Protein AF-A0A366LUK9-F1 (afdb_monomer_lite)

Foldseek 3Di:
DCLVVQCLLVCLVVLLVLLLVLLLVVVCVVVDPLLVVLVVVLVLVVLVVVLVVCVVVVPPCSVVSVVVSVVVVVVCVPDDDDDPVSVVSSVVSNVCNVDSLNSCVQLVRNVCVVLSVVSVCSVDPDPQVCVQQWDQDPVRDIDGHPGGDNDDPVSVVSSLLSNLLSLVSCQVVDPPSVCVVVSCVSCVVVVNNPPDSYRHRDD

Secondary structure (DSSP, 8-state):
-TGGGT-HHHHHHHHHHHHHHHHHHHHHHHHHHHHHHHHHHHHHHHHHHHHHHHHHTT-TTHHHHHHHHHHHHHHHTTSPPPPHHHHHHHHHHHHHTT-HHHHHHHTT-GGGHHHHHHHHHTTSS-HHHHHHHEEE-TTS-EEE-SSPPPPPHHHHHHHHHHHHHHHHHHGGGSTT-TTHHHHHHHHHHTT-TT---S-----

pLDDT: mean 86.34, std 8.69, range [52.94, 97.56]

Structure (mmCIF, N/CA/C/O backbone):
data_AF-A0A366LUK9-F1
#
_entry.id   AF-A0A366LUK9-F1
#
loop_
_atom_site.group_PDB
_atom_site.id
_atom_site.type_symbol
_atom_site.label_atom_id
_atom_site.label_alt_id
_atom_site.label_comp_id
_atom_site.label_asym_id
_atom_site.label_entity_id
_atom_site.label_seq_id
_atom_site.pdbx_PDB_ins_code
_atom_site.Cartn_x
_atom_site.Cartn_y
_atom_site.Cartn_z
_atom_site.occupancy
_atom_site.B_iso_or_equiv
_atom_site.auth_seq_id
_atom_site.auth_comp_id
_atom_site.auth_asym_id
_atom_site.auth_atom_id
_atom_site.pdbx_PDB_model_num
ATOM 1 N N . MET A 1 1 ? -8.046 -10.914 19.026 1.00 57.44 1 MET A N 1
ATOM 2 C CA . MET A 1 1 ? -7.671 -10.044 17.884 1.00 57.44 1 MET A CA 1
ATOM 3 C C . MET A 1 1 ? -7.318 -8.629 18.373 1.00 57.44 1 MET A C 1
ATOM 5 O O . MET A 1 1 ? -7.747 -8.261 19.459 1.00 57.44 1 MET A O 1
ATOM 9 N N . LEU A 1 2 ? -6.528 -7.829 17.638 1.00 60.66 2 LEU A N 1
ATOM 10 C CA . LEU A 1 2 ? -6.199 -6.439 18.037 1.00 60.66 2 LEU A CA 1
ATOM 11 C C . LEU A 1 2 ? -7.452 -5.543 18.120 1.00 60.66 2 LEU A C 1
ATOM 13 O O . LEU A 1 2 ? -7.575 -4.730 19.033 1.00 60.66 2 LEU A O 1
ATOM 17 N N . THR A 1 3 ? -8.423 -5.774 17.240 1.00 61.84 3 THR A N 1
ATOM 18 C CA . THR A 1 3 ? -9.737 -5.111 17.227 1.00 61.84 3 THR A CA 1
ATOM 19 C C . THR A 1 3 ? -10.557 -5.383 18.497 1.00 61.84 3 THR A C 1
ATOM 21 O O . THR A 1 3 ? -11.134 -4.464 19.067 1.00 61.84 3 THR A O 1
ATOM 24 N N . GLU A 1 4 ? -10.523 -6.605 19.042 1.00 57.69 4 GLU A N 1
ATOM 25 C CA . GLU A 1 4 ? -11.190 -6.961 20.315 1.00 57.69 4 GLU A CA 1
ATOM 26 C C . GLU A 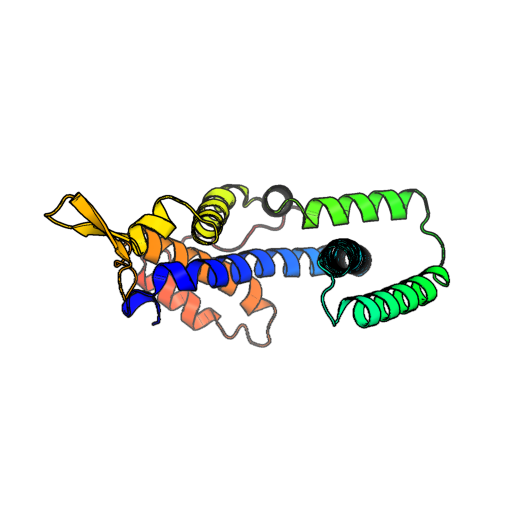1 4 ? -10.604 -6.222 21.529 1.00 57.69 4 GLU A C 1
ATOM 28 O O . GLU A 1 4 ? -11.262 -6.077 22.562 1.00 57.69 4 GLU A O 1
ATOM 33 N N . ARG A 1 5 ? -9.365 -5.734 21.403 1.00 63.00 5 ARG A N 1
ATOM 34 C CA . ARG A 1 5 ? -8.685 -4.911 22.411 1.00 63.00 5 ARG A CA 1
ATOM 35 C C . ARG A 1 5 ? -8.874 -3.407 22.180 1.00 63.00 5 ARG A C 1
ATOM 37 O O . ARG A 1 5 ? -8.272 -2.621 22.899 1.00 63.00 5 ARG A O 1
ATOM 44 N N . GLY A 1 6 ? -9.719 -3.016 21.223 1.00 64.19 6 GLY A N 1
ATOM 45 C CA . GLY A 1 6 ? -10.017 -1.618 20.908 1.00 64.19 6 GLY A CA 1
ATOM 46 C C . GLY A 1 6 ? -9.037 -0.958 19.938 1.00 64.19 6 GLY A C 1
ATOM 47 O O . GLY A 1 6 ? -9.186 0.229 19.683 1.00 64.19 6 GLY A O 1
ATOM 48 N N . PHE A 1 7 ? -8.085 -1.701 19.356 1.00 75.44 7 PHE A N 1
ATOM 49 C CA . PHE A 1 7 ? -7.065 -1.143 18.454 1.00 75.44 7 PHE A CA 1
ATOM 50 C C . PHE A 1 7 ? -7.526 -1.038 16.989 1.00 75.44 7 PHE A C 1
ATOM 52 O O . PHE A 1 7 ? -6.778 -1.318 16.050 1.00 75.44 7 PHE A O 1
ATOM 59 N N . THR A 1 8 ? -8.806 -0.740 16.768 1.00 74.56 8 THR A N 1
ATOM 60 C CA . THR A 1 8 ? -9.416 -0.761 15.430 1.00 74.56 8 THR A CA 1
ATOM 61 C C . THR A 1 8 ? -8.857 0.351 14.535 1.00 74.56 8 THR A C 1
ATOM 63 O O . THR A 1 8 ? -8.609 0.117 13.352 1.00 74.56 8 THR A O 1
ATOM 66 N N . ILE A 1 9 ? -8.584 1.531 15.104 1.00 79.06 9 ILE A N 1
ATOM 67 C CA . ILE A 1 9 ? -7.991 2.669 14.384 1.00 79.06 9 ILE A CA 1
ATOM 68 C C . ILE A 1 9 ? -6.552 2.366 13.954 1.00 79.06 9 ILE A C 1
ATOM 70 O O . ILE A 1 9 ? -6.161 2.680 12.836 1.00 79.06 9 ILE A O 1
ATOM 74 N N . GLU A 1 10 ? -5.775 1.702 14.801 1.00 82.38 10 GLU A N 1
ATOM 75 C CA . GLU A 1 10 ? -4.377 1.350 14.551 1.00 82.38 10 GLU A CA 1
ATOM 76 C C . GLU A 1 10 ? -4.242 0.229 13.518 1.00 82.38 10 GLU A C 1
ATOM 78 O O . GLU A 1 10 ? -3.259 0.164 12.777 1.00 82.38 10 GLU A O 1
ATOM 83 N N . VAL A 1 11 ? -5.234 -0.660 13.456 1.00 84.81 11 VAL A N 1
ATOM 84 C CA . VAL A 1 11 ? -5.274 -1.767 12.495 1.00 84.81 11 VAL A CA 1
ATOM 85 C C . VAL A 1 11 ? -5.719 -1.296 11.108 1.00 84.81 11 VAL A C 1
ATOM 87 O O . VAL A 1 11 ? -5.269 -1.860 10.110 1.00 84.81 11 VAL A O 1
ATOM 90 N N . ALA A 1 12 ? -6.548 -0.253 11.006 1.00 84.88 12 ALA A N 1
ATOM 91 C CA . ALA A 1 12 ? -7.092 0.204 9.727 1.00 84.88 12 ALA A CA 1
ATOM 92 C C . ALA A 1 12 ? -6.030 0.555 8.659 1.00 84.88 12 ALA A C 1
ATOM 94 O O . ALA A 1 12 ? -6.176 0.083 7.528 1.00 84.88 12 ALA A O 1
ATOM 95 N N . PRO A 1 13 ? -4.923 1.263 8.970 1.00 86.31 13 PRO A N 1
ATOM 96 C CA . PRO A 1 13 ? -3.840 1.492 8.013 1.00 86.31 13 PRO A CA 1
ATOM 97 C C . PRO A 1 13 ? -3.196 0.202 7.494 1.00 86.31 13 PRO A C 1
ATOM 99 O O . PRO A 1 13 ? -2.853 0.112 6.313 1.00 86.31 13 PRO A O 1
ATOM 102 N N . LEU A 1 14 ? -3.050 -0.812 8.356 1.00 87.50 14 LEU A N 1
ATOM 103 C CA . LEU A 1 14 ? -2.488 -2.110 7.973 1.00 87.50 14 LEU A CA 1
ATOM 104 C C . LEU A 1 14 ? -3.436 -2.847 7.028 1.00 87.50 14 LEU A C 1
ATOM 106 O O . LEU A 1 14 ? -3.005 -3.304 5.971 1.00 87.50 14 LEU A O 1
ATOM 110 N N . VAL A 1 15 ? -4.727 -2.900 7.366 1.00 87.44 15 VAL A N 1
ATOM 111 C CA . VAL A 1 15 ? -5.751 -3.534 6.522 1.00 87.44 15 VAL A CA 1
ATOM 112 C C . VAL A 1 15 ? -5.856 -2.828 5.176 1.00 87.44 15 VAL A C 1
ATOM 114 O O . VAL A 1 15 ? -5.812 -3.491 4.145 1.00 87.44 15 VAL A O 1
ATOM 117 N N . ARG A 1 16 ? -5.889 -1.489 5.158 1.00 89.44 16 ARG A N 1
ATOM 118 C CA . ARG A 1 16 ? -5.847 -0.689 3.924 1.00 89.44 16 ARG A CA 1
ATOM 119 C C . ARG A 1 16 ? -4.648 -1.059 3.062 1.00 89.44 16 ARG A C 1
ATOM 121 O O . ARG A 1 16 ? -4.763 -1.142 1.841 1.00 89.44 16 ARG A O 1
ATOM 128 N N . ASN A 1 17 ? -3.485 -1.236 3.686 1.00 89.25 17 ASN A N 1
ATOM 129 C CA . ASN A 1 17 ? -2.262 -1.548 2.967 1.00 89.25 17 ASN A CA 1
ATOM 130 C C . ASN A 1 17 ? -2.305 -2.951 2.349 1.00 89.25 17 ASN A C 1
ATOM 132 O O . ASN A 1 17 ? -2.003 -3.095 1.165 1.00 89.25 17 ASN A O 1
ATOM 136 N N . VAL A 1 18 ? -2.730 -3.952 3.125 1.00 88.69 18 VAL A N 1
ATOM 137 C CA . VAL A 1 18 ? -2.920 -5.337 2.666 1.00 88.69 18 VAL A CA 1
ATOM 138 C C . VAL A 1 18 ? -3.935 -5.391 1.525 1.00 88.69 18 VAL A C 1
ATOM 140 O O . VAL A 1 18 ? -3.653 -5.977 0.483 1.00 88.69 18 VAL A O 1
ATOM 143 N N . PHE A 1 19 ? -5.069 -4.708 1.686 1.00 86.44 19 PHE A N 1
ATOM 144 C CA . PHE A 1 19 ? -6.118 -4.614 0.678 1.00 86.44 19 PHE A CA 1
ATOM 145 C C . PHE A 1 19 ? -5.597 -4.026 -0.638 1.00 86.44 19 PHE A C 1
ATOM 147 O O . PHE A 1 19 ? -5.721 -4.655 -1.683 1.00 86.44 19 PHE A O 1
ATOM 154 N N . ASN A 1 20 ? -4.924 -2.873 -0.592 1.00 89.00 20 ASN A N 1
ATOM 155 C CA . ASN A 1 20 ? -4.326 -2.254 -1.778 1.00 89.00 20 ASN A CA 1
ATOM 156 C C . ASN A 1 20 ? -3.287 -3.169 -2.461 1.00 89.00 20 ASN A C 1
ATOM 158 O O . ASN A 1 20 ? -3.278 -3.304 -3.684 1.00 89.00 20 ASN A O 1
ATOM 162 N N . HIS A 1 21 ? -2.423 -3.827 -1.679 1.00 89.00 21 HIS A N 1
ATOM 163 C CA . HIS A 1 21 ? -1.388 -4.709 -2.227 1.00 89.00 21 HIS A CA 1
ATOM 164 C C . HIS A 1 21 ? -1.962 -5.960 -2.892 1.00 89.00 21 HIS A C 1
ATOM 166 O O . HIS A 1 21 ? -1.408 -6.402 -3.894 1.00 89.00 21 HIS A O 1
ATOM 172 N N . ALA A 1 22 ? -3.074 -6.505 -2.394 1.00 86.31 22 ALA A N 1
ATOM 173 C CA . ALA A 1 22 ? -3.718 -7.666 -3.002 1.00 86.31 22 ALA A CA 1
ATOM 174 C C . ALA A 1 22 ? -4.099 -7.406 -4.477 1.00 86.31 22 ALA A C 1
ATOM 176 O O . ALA A 1 22 ? -3.804 -8.223 -5.354 1.00 86.31 22 ALA A O 1
ATOM 177 N N . TYR A 1 23 ? -4.662 -6.230 -4.773 1.00 86.12 23 TYR A N 1
ATOM 178 C CA . TYR A 1 23 ? -4.970 -5.816 -6.148 1.00 86.12 23 TYR A CA 1
ATOM 179 C C . TYR A 1 23 ? -3.720 -5.465 -6.953 1.00 86.12 23 TYR A C 1
ATOM 181 O O . TYR A 1 23 ? -3.596 -5.891 -8.101 1.00 86.12 23 TYR A O 1
ATOM 189 N N . ALA A 1 24 ? -2.769 -4.743 -6.354 1.00 88.94 24 ALA A N 1
ATOM 190 C CA . ALA A 1 24 ? -1.525 -4.381 -7.029 1.00 88.94 24 ALA A CA 1
ATOM 191 C C . ALA A 1 24 ? -0.713 -5.616 -7.459 1.00 88.94 24 ALA A C 1
ATOM 193 O O . ALA A 1 24 ? -0.152 -5.622 -8.550 1.00 88.94 24 ALA A O 1
ATOM 194 N N . ILE A 1 25 ? -0.684 -6.684 -6.654 1.00 87.62 25 ILE A N 1
ATOM 195 C CA . ILE A 1 25 ? -0.003 -7.941 -7.004 1.00 87.62 25 ILE A CA 1
ATOM 196 C C . ILE A 1 25 ? -0.665 -8.599 -8.216 1.00 87.62 25 ILE A C 1
ATOM 198 O O . ILE A 1 25 ? 0.034 -8.974 -9.153 1.00 87.62 25 ILE A O 1
ATOM 202 N N . ASN A 1 26 ? -1.998 -8.687 -8.248 1.00 83.38 26 ASN A N 1
ATOM 203 C CA . ASN A 1 26 ? -2.700 -9.209 -9.425 1.00 83.38 26 ASN A CA 1
ATOM 204 C C . ASN A 1 26 ? -2.435 -8.343 -10.658 1.00 83.38 26 ASN A C 1
ATOM 206 O O . ASN A 1 26 ? -2.197 -8.866 -11.742 1.00 83.38 26 ASN A O 1
ATOM 210 N N . TRP A 1 27 ? -2.374 -7.022 -10.475 1.00 88.62 27 TRP A N 1
ATOM 211 C CA . TRP A 1 27 ? -2.067 -6.089 -11.553 1.00 88.62 27 TRP A CA 1
ATOM 212 C C . TRP A 1 27 ? -0.652 -6.281 -12.100 1.00 88.62 27 TRP A C 1
ATOM 214 O O . TRP A 1 27 ? -0.464 -6.237 -13.315 1.00 88.62 27 TRP A O 1
ATOM 224 N N . LEU A 1 28 ? 0.328 -6.572 -11.243 1.00 91.00 28 LEU A N 1
ATOM 225 C CA . LEU A 1 28 ? 1.678 -6.930 -11.681 1.00 91.00 28 LEU A CA 1
ATOM 226 C C . LEU A 1 28 ? 1.683 -8.251 -12.455 1.00 91.00 28 LEU A C 1
ATOM 228 O O . LEU A 1 28 ? 2.309 -8.328 -13.507 1.00 91.00 28 LEU A O 1
ATOM 232 N N . VAL A 1 29 ? 0.966 -9.270 -11.972 1.00 87.62 29 VAL A N 1
ATOM 233 C CA . VAL A 1 29 ? 0.870 -10.577 -12.645 1.00 87.62 29 VAL A CA 1
ATOM 234 C C . VAL A 1 29 ? 0.235 -10.444 -14.031 1.00 87.62 29 VAL A C 1
ATOM 236 O O . VAL A 1 29 ? 0.755 -11.000 -14.995 1.00 87.62 29 VAL A O 1
ATOM 239 N N . ASP A 1 30 ? -0.851 -9.681 -14.152 1.00 87.50 30 ASP A N 1
ATOM 240 C CA . ASP A 1 30 ? -1.591 -9.538 -15.409 1.00 87.50 30 ASP A CA 1
ATOM 241 C C . ASP A 1 30 ? -0.851 -8.678 -16.456 1.00 87.50 30 ASP A C 1
ATOM 243 O O . ASP A 1 30 ? -1.105 -8.823 -17.652 1.00 87.50 30 ASP A O 1
ATOM 247 N N . ASN A 1 31 ? 0.062 -7.791 -16.039 1.00 89.81 31 ASN A N 1
ATOM 248 C CA . ASN A 1 31 ? 0.784 -6.878 -16.940 1.00 89.81 31 ASN A CA 1
ATOM 249 C C . ASN A 1 31 ? 2.293 -7.191 -17.085 1.00 89.81 31 ASN A C 1
ATOM 251 O O . ASN A 1 31 ? 2.962 -6.599 -17.936 1.00 89.81 31 ASN A O 1
ATOM 255 N N . GLY A 1 32 ? 2.829 -8.126 -16.296 1.00 92.31 32 GLY A N 1
ATOM 256 C CA . GLY A 1 32 ? 4.178 -8.681 -16.432 1.00 92.31 32 GLY A CA 1
ATOM 257 C C . GLY A 1 32 ? 5.322 -7.678 -16.237 1.00 92.31 32 GLY A C 1
ATOM 258 O O . GLY A 1 32 ? 5.209 -6.691 -15.507 1.00 92.31 32 GLY A O 1
ATOM 259 N N . ASP A 1 33 ? 6.446 -7.935 -16.909 1.00 94.25 33 ASP A N 1
ATOM 260 C CA . ASP A 1 33 ? 7.706 -7.197 -16.723 1.00 94.25 33 ASP A CA 1
ATOM 261 C C . ASP A 1 33 ? 7.575 -5.686 -16.960 1.00 94.25 33 ASP A C 1
ATOM 263 O O . ASP A 1 33 ? 8.191 -4.890 -16.253 1.00 94.25 33 ASP A O 1
ATOM 267 N N . ALA A 1 34 ? 6.732 -5.268 -17.909 1.00 93.38 34 ALA A N 1
ATOM 268 C CA . ALA A 1 34 ? 6.499 -3.852 -18.191 1.00 93.38 34 ALA A CA 1
ATOM 269 C C . ALA A 1 34 ? 5.841 -3.119 -17.005 1.00 93.38 34 ALA A C 1
ATOM 271 O O . ALA A 1 34 ? 6.152 -1.957 -16.732 1.00 93.38 34 ALA A O 1
ATOM 272 N N . ALA A 1 35 ? 4.963 -3.797 -16.263 1.00 93.75 35 ALA A N 1
ATOM 273 C CA . ALA A 1 35 ? 4.363 -3.260 -15.047 1.00 93.75 35 ALA A CA 1
ATOM 274 C C . ALA A 1 35 ? 5.346 -3.237 -13.868 1.00 93.75 35 ALA A C 1
ATOM 276 O O . ALA A 1 35 ? 5.346 -2.278 -13.091 1.00 93.75 35 ALA A O 1
ATOM 277 N N . VAL A 1 36 ? 6.223 -4.241 -13.759 1.00 94.88 36 VAL A N 1
ATOM 278 C CA . VAL A 1 36 ? 7.317 -4.249 -12.772 1.00 94.88 36 VAL A CA 1
ATOM 279 C C . VAL A 1 36 ? 8.276 -3.083 -13.021 1.00 94.88 36 VAL A C 1
ATOM 281 O O . VAL A 1 36 ? 8.616 -2.356 -12.089 1.00 94.88 36 VAL A O 1
ATOM 284 N N . ASP A 1 37 ? 8.658 -2.848 -14.274 1.00 93.19 37 ASP A N 1
ATOM 285 C CA . ASP A 1 37 ? 9.490 -1.712 -14.680 1.00 93.19 37 ASP A CA 1
ATOM 286 C C . ASP A 1 37 ? 8.845 -0.359 -14.309 1.00 93.19 37 ASP A C 1
ATOM 288 O O . ASP A 1 37 ? 9.490 0.506 -13.709 1.00 93.19 37 ASP A O 1
ATOM 292 N N . ALA A 1 38 ? 7.543 -0.192 -14.569 1.00 93.94 38 ALA A N 1
ATOM 293 C CA . ALA A 1 38 ? 6.788 0.993 -14.152 1.00 93.94 38 ALA A CA 1
ATOM 294 C C . ALA A 1 38 ? 6.731 1.167 -12.621 1.00 93.94 38 ALA A C 1
ATOM 296 O O . ALA A 1 38 ? 6.861 2.289 -12.116 1.00 93.94 38 ALA A O 1
ATOM 297 N N . LEU A 1 39 ? 6.580 0.073 -11.864 1.00 94.69 39 LEU A N 1
ATOM 298 C CA . LEU A 1 39 ? 6.605 0.091 -10.400 1.00 94.69 39 LEU A CA 1
ATOM 299 C C . LEU A 1 39 ? 7.968 0.531 -9.857 1.00 94.69 39 LEU A C 1
ATOM 301 O O . LEU A 1 39 ? 8.019 1.367 -8.950 1.00 94.69 39 LEU A O 1
ATOM 305 N N . VAL A 1 40 ? 9.061 0.012 -10.419 1.00 92.56 40 VAL A N 1
ATOM 306 C CA . VAL A 1 40 ? 10.425 0.407 -10.042 1.00 92.56 40 VAL A CA 1
ATOM 307 C C . VAL A 1 40 ? 10.627 1.900 -10.292 1.00 92.56 40 VAL A C 1
ATOM 309 O O . VAL A 1 40 ? 10.995 2.621 -9.363 1.00 92.56 40 VAL A O 1
ATOM 312 N N . ALA A 1 41 ? 10.284 2.386 -11.490 1.00 91.31 41 ALA A N 1
ATOM 313 C CA . ALA A 1 41 ? 10.409 3.799 -11.842 1.00 91.31 41 ALA A CA 1
ATOM 314 C C . ALA A 1 41 ? 9.591 4.713 -10.916 1.00 91.31 41 ALA A C 1
ATOM 316 O O . ALA A 1 41 ? 10.068 5.758 -10.479 1.00 91.31 41 ALA A O 1
ATOM 317 N N . ARG A 1 42 ? 8.375 4.304 -10.542 1.00 91.94 42 ARG A N 1
ATOM 318 C CA . ARG A 1 42 ? 7.579 5.016 -9.536 1.00 91.94 42 ARG A CA 1
ATOM 319 C C . ARG A 1 42 ? 8.265 5.024 -8.165 1.00 91.94 42 ARG A C 1
ATOM 321 O O . ARG A 1 42 ? 8.281 6.053 -7.494 1.00 91.94 42 ARG A O 1
ATOM 328 N N . GLY A 1 43 ? 8.816 3.892 -7.733 1.00 91.62 43 GLY A N 1
ATOM 329 C CA . GLY A 1 43 ? 9.565 3.796 -6.480 1.00 91.62 43 GLY A CA 1
ATOM 330 C C . GLY A 1 43 ? 10.815 4.679 -6.470 1.00 91.62 43 GLY A C 1
ATOM 331 O O . GLY A 1 43 ? 11.201 5.200 -5.426 1.00 91.62 43 GLY A O 1
ATOM 332 N N . ASP A 1 44 ? 11.443 4.884 -7.624 1.00 91.38 44 ASP A N 1
ATOM 333 C CA . ASP A 1 44 ? 12.520 5.858 -7.794 1.00 91.38 44 ASP A CA 1
ATOM 334 C C . ASP A 1 44 ? 12.031 7.301 -7.655 1.00 91.38 44 ASP A C 1
ATOM 336 O O . ASP A 1 44 ? 12.636 8.059 -6.899 1.00 91.38 44 ASP A O 1
ATOM 340 N N . ASP A 1 45 ? 10.915 7.664 -8.294 1.00 92.56 45 ASP A N 1
ATOM 341 C CA . ASP A 1 45 ? 10.324 9.004 -8.173 1.00 92.56 45 ASP A CA 1
ATOM 342 C C . ASP A 1 45 ? 10.001 9.352 -6.707 1.00 92.56 45 ASP A C 1
ATOM 344 O O . ASP A 1 45 ? 10.247 10.471 -6.252 1.00 92.56 45 ASP A O 1
ATOM 348 N N . GLU A 1 46 ? 9.458 8.400 -5.940 1.00 93.75 46 GLU A N 1
ATOM 349 C CA . GLU A 1 46 ? 9.152 8.601 -4.517 1.00 93.75 46 GLU A CA 1
ATOM 350 C C . GLU A 1 46 ? 10.413 8.699 -3.651 1.00 93.75 46 GLU A C 1
ATOM 352 O O . GLU A 1 46 ? 10.484 9.551 -2.759 1.00 93.75 46 GLU A O 1
ATOM 357 N N . ARG A 1 47 ? 11.443 7.889 -3.933 1.00 94.81 47 ARG A N 1
ATOM 358 C CA . ARG A 1 47 ? 12.733 8.003 -3.239 1.00 94.81 47 ARG A CA 1
ATOM 359 C C . ARG A 1 47 ? 13.424 9.329 -3.543 1.00 94.81 47 ARG A C 1
ATOM 361 O O . ARG A 1 47 ? 13.961 9.939 -2.625 1.00 94.81 47 ARG A O 1
ATOM 368 N N . GLU A 1 48 ? 13.363 9.811 -4.780 1.00 96.31 48 GLU A N 1
ATOM 369 C CA . GLU A 1 48 ? 13.901 11.118 -5.161 1.00 96.31 48 GLU A CA 1
ATOM 370 C C . GLU A 1 48 ? 13.201 12.253 -4.399 1.00 96.31 48 GLU A C 1
ATOM 372 O O . GLU A 1 48 ? 13.858 13.129 -3.835 1.00 96.31 48 GLU A O 1
ATOM 377 N N . LYS A 1 49 ? 11.863 12.221 -4.309 1.00 96.50 49 LYS A N 1
ATOM 378 C CA . LYS A 1 49 ? 11.091 13.197 -3.516 1.00 96.50 49 LYS A CA 1
ATOM 379 C C . LYS A 1 49 ? 11.457 13.157 -2.037 1.00 96.50 49 LYS A C 1
ATOM 381 O O . LYS A 1 49 ? 11.554 14.211 -1.412 1.00 96.50 49 LYS A O 1
ATOM 386 N N . LEU A 1 50 ? 11.619 11.962 -1.465 1.00 95.94 50 LEU A N 1
ATOM 387 C CA . LEU A 1 50 ? 12.040 11.811 -0.076 1.00 95.94 50 LEU A CA 1
ATOM 388 C C . LEU A 1 50 ? 13.449 12.380 0.123 1.00 95.94 50 LEU A C 1
ATOM 390 O O . LEU A 1 50 ? 13.629 13.206 1.009 1.00 95.94 50 LEU A O 1
ATOM 394 N N . CYS A 1 51 ? 14.410 12.011 -0.726 1.00 97.50 51 CYS A N 1
ATOM 395 C CA . CYS A 1 51 ? 15.790 12.489 -0.648 1.00 97.50 51 CYS A CA 1
ATOM 396 C C . CYS A 1 51 ? 15.866 14.022 -0.650 1.00 97.50 51 CYS A C 1
ATOM 398 O O . CYS A 1 51 ? 16.472 14.591 0.254 1.00 97.50 51 CYS A O 1
ATOM 400 N N . LYS A 1 52 ? 15.142 14.693 -1.557 1.00 97.56 52 LYS A N 1
ATOM 401 C CA . LYS A 1 52 ? 15.060 16.166 -1.587 1.00 97.56 52 LYS A CA 1
ATOM 402 C C . LYS A 1 52 ? 14.575 16.765 -0.268 1.00 97.56 52 LYS A C 1
ATOM 404 O O . LYS A 1 52 ? 15.189 17.691 0.247 1.00 97.56 52 LYS A O 1
ATOM 409 N N . LYS A 1 53 ? 13.517 16.206 0.327 1.00 97.38 53 LYS A N 1
ATOM 410 C CA . LYS A 1 53 ? 13.018 16.671 1.635 1.00 97.38 53 LYS A CA 1
ATOM 411 C C . LYS A 1 53 ? 14.057 16.483 2.739 1.00 97.38 53 LYS A C 1
ATOM 413 O O . LYS A 1 53 ? 14.208 17.339 3.605 1.00 97.38 53 LYS A O 1
ATOM 418 N N . LEU A 1 54 ? 14.775 15.362 2.720 1.00 97.44 54 LEU A N 1
ATOM 419 C CA . LEU A 1 54 ? 15.828 15.094 3.696 1.00 97.44 54 LEU A CA 1
ATOM 420 C C . LEU A 1 54 ? 16.972 16.107 3.571 1.00 97.44 54 LEU A C 1
ATOM 422 O O . LEU A 1 54 ? 17.413 16.635 4.590 1.00 97.44 54 LEU A O 1
ATOM 426 N N . GLU A 1 55 ? 17.391 16.426 2.345 1.00 97.50 55 GLU A N 1
ATOM 427 C CA . GLU A 1 55 ? 18.385 17.467 2.053 1.00 97.50 55 GLU A CA 1
ATOM 428 C C . GLU A 1 55 ? 17.918 18.845 2.541 1.00 97.50 55 GLU A C 1
ATOM 430 O O . GLU A 1 55 ? 18.652 19.523 3.258 1.00 97.50 55 GLU A O 1
ATOM 435 N N . GLU A 1 56 ? 16.676 19.228 2.231 1.00 97.56 56 GLU A N 1
ATOM 436 C CA . GLU A 1 56 ? 16.065 20.497 2.656 1.00 97.56 56 GLU A CA 1
ATOM 437 C C . GLU A 1 56 ? 16.029 20.654 4.184 1.00 97.56 56 GLU A C 1
ATOM 439 O O . GLU A 1 56 ? 16.207 21.755 4.705 1.00 97.56 56 GLU A O 1
ATOM 444 N N . THR A 1 57 ? 15.824 19.556 4.916 1.00 96.94 57 THR A N 1
ATOM 445 C CA . THR A 1 57 ? 15.789 19.548 6.391 1.00 96.94 57 THR A CA 1
ATOM 446 C C . THR A 1 57 ? 17.146 19.314 7.062 1.00 96.94 57 THR A C 1
ATOM 448 O O . THR A 1 57 ? 17.225 19.334 8.290 1.00 96.94 57 THR A O 1
ATOM 451 N N . GLY A 1 58 ? 18.217 19.087 6.292 1.00 95.50 58 GLY A N 1
ATOM 452 C CA . GLY A 1 58 ? 19.551 18.800 6.827 1.00 95.50 58 GLY A CA 1
ATOM 453 C C . GLY A 1 58 ? 19.664 17.452 7.551 1.00 95.50 58 GLY A C 1
ATOM 454 O O . GLY A 1 58 ? 20.432 17.327 8.505 1.00 95.50 58 GLY A O 1
ATOM 455 N N . TRP A 1 59 ? 18.890 16.442 7.142 1.00 96.19 59 TRP A N 1
ATOM 456 C CA . TRP A 1 59 ? 18.911 15.129 7.790 1.00 96.19 59 TRP A CA 1
ATOM 457 C C . TRP A 1 59 ? 20.214 14.375 7.496 1.00 96.19 59 TRP A C 1
ATOM 459 O O . TRP A 1 59 ? 20.698 14.355 6.364 1.00 96.19 59 TRP A O 1
ATOM 469 N N . THR A 1 60 ? 20.782 13.714 8.507 1.00 93.50 60 THR A N 1
ATOM 470 C CA . THR A 1 60 ? 22.139 13.136 8.444 1.00 93.50 60 THR A CA 1
ATOM 471 C C . THR A 1 60 ? 22.309 12.036 7.390 1.00 93.50 60 THR A C 1
ATOM 473 O O . THR A 1 60 ? 23.407 11.868 6.870 1.00 93.50 60 THR A O 1
ATOM 476 N N . GLY A 1 61 ? 21.238 11.321 7.029 1.00 92.81 61 GLY A N 1
ATOM 477 C CA . GLY A 1 61 ? 21.251 10.272 5.999 1.00 92.81 61 GLY A CA 1
ATOM 478 C C . GLY A 1 61 ? 21.032 10.760 4.560 1.00 92.81 61 GLY A C 1
ATOM 479 O O . GLY A 1 61 ? 21.021 9.946 3.638 1.00 92.81 61 GLY A O 1
ATOM 480 N N . ALA A 1 62 ? 20.838 12.066 4.337 1.00 96.38 62 ALA A N 1
ATOM 481 C CA . ALA A 1 62 ? 20.478 12.593 3.019 1.00 96.38 62 ALA A CA 1
ATOM 482 C C . ALA A 1 62 ? 21.552 12.311 1.950 1.00 96.38 62 ALA A C 1
ATOM 484 O O . ALA A 1 62 ? 21.226 11.849 0.858 1.00 96.38 62 ALA A O 1
ATOM 485 N N . ALA A 1 63 ? 22.831 12.512 2.289 1.00 96.19 63 ALA A N 1
ATOM 486 C CA . ALA A 1 63 ? 23.949 12.295 1.367 1.00 96.19 63 ALA A CA 1
ATOM 487 C C . ALA A 1 63 ? 24.125 10.815 0.970 1.00 96.19 63 ALA A C 1
ATOM 489 O O . ALA A 1 63 ? 24.404 10.515 -0.188 1.00 96.19 63 ALA A O 1
ATOM 490 N N . GLU A 1 64 ? 23.925 9.883 1.908 1.00 96.00 64 GLU A N 1
ATOM 491 C CA . GLU A 1 64 ? 23.988 8.440 1.632 1.00 96.00 64 GLU A CA 1
ATOM 492 C C . GLU A 1 64 ? 22.844 7.999 0.708 1.00 96.00 64 GLU A C 1
ATOM 494 O O . GLU A 1 64 ? 23.049 7.262 -0.265 1.00 96.00 64 GLU A O 1
ATOM 499 N N . MET A 1 65 ? 21.635 8.506 0.964 1.00 95.44 65 MET A N 1
ATOM 500 C CA . MET A 1 65 ? 20.485 8.251 0.103 1.00 95.44 65 MET A CA 1
ATOM 501 C C . MET A 1 65 ? 20.704 8.814 -1.309 1.00 95.44 65 MET A C 1
ATOM 503 O O . MET A 1 65 ? 20.430 8.115 -2.286 1.00 95.44 65 MET A O 1
ATOM 507 N N . ARG A 1 66 ? 21.246 10.033 -1.427 1.00 97.25 66 ARG A N 1
ATOM 508 C CA . ARG A 1 66 ? 21.592 10.662 -2.710 1.00 97.25 66 ARG A CA 1
ATOM 509 C C . ARG A 1 66 ? 22.583 9.814 -3.504 1.00 97.25 66 ARG A C 1
ATOM 511 O O . ARG A 1 66 ? 22.308 9.495 -4.658 1.00 97.25 66 ARG A O 1
ATOM 518 N N . ALA A 1 67 ? 23.668 9.367 -2.872 1.00 95.81 67 ALA A N 1
ATOM 519 C CA . ALA A 1 67 ? 24.662 8.505 -3.512 1.00 95.81 67 ALA A CA 1
ATOM 520 C C . ALA A 1 67 ? 24.051 7.184 -4.021 1.00 95.81 67 ALA A C 1
ATOM 522 O O . ALA A 1 67 ? 24.360 6.725 -5.122 1.00 95.81 67 ALA A O 1
ATOM 523 N N . THR A 1 68 ? 23.127 6.595 -3.253 1.00 94.62 68 THR A N 1
ATOM 524 C CA . THR A 1 68 ? 22.394 5.385 -3.666 1.00 94.62 68 THR A CA 1
ATOM 525 C C . THR A 1 68 ? 21.529 5.641 -4.906 1.00 94.62 68 THR A C 1
ATOM 527 O O . THR A 1 68 ? 21.480 4.810 -5.816 1.00 94.62 68 THR A O 1
ATOM 530 N N . LEU A 1 69 ? 20.858 6.795 -4.970 1.00 94.44 69 LEU A N 1
ATOM 531 C CA . LEU A 1 69 ? 20.028 7.180 -6.114 1.00 94.44 69 LEU A CA 1
ATOM 532 C C . LEU A 1 69 ? 20.858 7.458 -7.369 1.00 94.44 69 LEU A C 1
ATOM 534 O O . LEU A 1 69 ? 20.486 7.008 -8.452 1.00 94.44 69 LEU A O 1
ATOM 538 N N . GLU A 1 70 ? 21.998 8.129 -7.233 1.00 95.00 70 GLU A N 1
ATOM 539 C CA . GLU A 1 70 ? 22.919 8.401 -8.343 1.00 95.00 70 GLU A CA 1
ATOM 540 C C . GLU A 1 70 ? 23.503 7.112 -8.937 1.00 95.00 70 GLU A C 1
ATOM 542 O O . GLU A 1 70 ? 23.575 6.961 -10.163 1.00 95.00 70 GLU A O 1
ATOM 547 N N . LEU A 1 71 ? 23.846 6.135 -8.089 1.00 92.56 71 LEU A N 1
ATOM 548 C CA . LEU A 1 71 ? 24.278 4.813 -8.540 1.00 92.56 71 LEU A CA 1
ATOM 549 C C . LEU A 1 71 ? 23.168 4.102 -9.328 1.00 92.56 71 LEU A C 1
ATOM 551 O O . LEU A 1 71 ? 23.410 3.601 -10.428 1.00 92.56 71 LEU A O 1
ATOM 555 N N . ALA A 1 72 ? 21.939 4.102 -8.805 1.00 88.88 72 ALA A N 1
ATOM 556 C CA . ALA A 1 72 ? 20.791 3.499 -9.478 1.00 88.88 72 ALA A CA 1
ATOM 557 C C . ALA A 1 72 ? 20.435 4.210 -10.799 1.00 88.88 72 ALA A C 1
ATOM 559 O O . ALA A 1 72 ? 19.987 3.567 -11.751 1.00 88.88 72 ALA A O 1
ATOM 560 N N . ALA A 1 73 ? 20.618 5.530 -10.879 1.00 89.94 73 ALA A N 1
ATOM 561 C CA . ALA A 1 73 ? 20.427 6.303 -12.105 1.00 89.94 73 ALA A CA 1
ATOM 562 C C . ALA A 1 73 ? 21.496 5.965 -13.157 1.00 89.94 73 ALA A C 1
ATOM 564 O O . ALA A 1 73 ? 21.171 5.783 -14.330 1.00 89.94 73 ALA A O 1
ATOM 565 N N . THR A 1 74 ? 22.751 5.797 -12.731 1.00 90.88 74 THR A N 1
ATOM 566 C CA . THR A 1 74 ? 23.862 5.382 -13.604 1.00 90.88 74 THR A CA 1
ATOM 567 C C . THR A 1 74 ? 23.643 3.982 -14.167 1.00 90.88 74 THR A C 1
ATOM 569 O O . THR A 1 74 ? 23.881 3.744 -15.344 1.00 90.88 74 THR A O 1
ATOM 572 N N . GLN A 1 75 ? 23.146 3.042 -13.362 1.00 88.06 75 GLN A N 1
ATOM 573 C CA . GLN A 1 75 ? 22.813 1.703 -13.856 1.00 88.06 75 GLN A CA 1
ATOM 574 C C . GLN A 1 75 ? 21.691 1.758 -14.900 1.00 88.06 75 GLN A C 1
ATOM 576 O O . GLN A 1 75 ? 21.781 1.111 -15.941 1.00 88.06 75 GLN A O 1
ATOM 581 N N . ARG A 1 76 ? 20.660 2.580 -14.679 1.00 84.38 76 ARG A N 1
ATOM 582 C CA . ARG A 1 76 ? 19.538 2.715 -15.619 1.00 84.38 76 ARG A CA 1
ATOM 583 C C . ARG A 1 76 ? 19.897 3.398 -16.929 1.00 84.38 76 ARG A C 1
ATOM 585 O O . ARG A 1 76 ? 19.323 3.038 -17.948 1.00 84.38 76 ARG A O 1
ATOM 592 N N . SER A 1 77 ? 20.850 4.329 -16.940 1.00 84.25 77 SER A N 1
ATOM 593 C CA . SER A 1 77 ? 21.286 4.975 -18.187 1.00 84.25 77 SER A CA 1
ATOM 594 C C . SER A 1 77 ? 21.983 4.011 -19.155 1.00 84.25 77 SER A C 1
ATOM 596 O O . SER A 1 77 ? 22.132 4.335 -20.330 1.00 84.25 77 SER A O 1
ATOM 598 N N . THR A 1 78 ? 22.374 2.820 -18.683 1.00 87.38 78 THR A N 1
ATOM 599 C CA . THR A 1 78 ? 22.914 1.746 -19.531 1.00 87.38 78 THR A CA 1
ATOM 600 C C . THR A 1 78 ? 21.837 0.894 -20.207 1.00 87.38 78 THR A C 1
ATOM 602 O O . THR A 1 78 ? 22.155 0.130 -21.120 1.00 87.38 78 THR A O 1
ATOM 605 N N . LEU A 1 79 ? 20.572 1.014 -19.788 1.00 85.75 79 LEU A N 1
ATOM 606 C CA . LEU A 1 79 ? 19.462 0.296 -20.405 1.00 85.75 79 LEU A CA 1
ATOM 607 C C . LEU A 1 79 ? 19.091 0.930 -21.756 1.00 85.75 79 LEU A C 1
ATOM 609 O O . LEU A 1 79 ? 19.201 2.150 -21.916 1.00 85.75 79 LEU A O 1
ATOM 613 N N . PRO A 1 80 ? 18.623 0.132 -22.732 1.00 88.69 80 PRO A N 1
ATOM 614 C CA . PRO A 1 80 ? 18.098 0.661 -23.983 1.00 88.69 80 PRO A CA 1
ATOM 615 C C . PRO A 1 80 ? 16.971 1.667 -23.735 1.00 88.69 80 PRO A C 1
ATOM 617 O O . PRO A 1 80 ? 16.129 1.473 -22.856 1.00 88.69 80 PRO A O 1
ATOM 620 N N . ALA A 1 81 ? 16.935 2.733 -24.534 1.00 89.44 81 ALA A N 1
ATOM 621 C CA . ALA A 1 81 ? 15.823 3.672 -24.497 1.00 89.44 81 ALA A CA 1
ATOM 622 C C . ALA A 1 81 ? 14.523 2.969 -24.919 1.00 89.44 81 ALA A C 1
ATOM 624 O O . ALA A 1 81 ? 14.515 2.218 -25.897 1.00 89.44 81 ALA A O 1
ATOM 625 N N . ARG A 1 82 ? 13.427 3.257 -24.207 1.00 92.50 82 ARG A N 1
ATOM 626 C CA . ARG A 1 82 ? 12.088 2.792 -24.584 1.00 92.50 82 ARG A CA 1
ATOM 627 C C . ARG A 1 82 ? 11.692 3.389 -25.934 1.00 92.50 82 ARG A C 1
ATOM 629 O O . ARG A 1 82 ? 11.924 4.570 -26.204 1.00 92.50 82 ARG A O 1
ATOM 636 N N . THR A 1 83 ? 11.059 2.582 -26.772 1.00 95.44 83 THR A N 1
ATOM 637 C CA . THR A 1 83 ? 10.307 3.051 -27.939 1.00 95.44 83 THR A CA 1
ATOM 638 C C . THR A 1 83 ? 9.131 3.933 -27.502 1.00 95.44 83 THR A C 1
ATOM 640 O O . THR A 1 83 ? 8.739 3.937 -26.336 1.00 95.44 83 THR A O 1
ATOM 643 N N . ALA A 1 84 ? 8.523 4.668 -28.439 1.00 96.00 84 ALA A N 1
ATOM 644 C CA . ALA A 1 84 ? 7.370 5.519 -28.130 1.00 96.00 84 ALA A CA 1
ATOM 645 C C . ALA A 1 84 ? 6.203 4.726 -27.510 1.00 96.00 84 ALA A C 1
ATOM 647 O O . ALA A 1 84 ? 5.653 5.142 -26.495 1.00 96.00 84 ALA A O 1
ATOM 648 N N . SER A 1 85 ? 5.886 3.547 -28.057 1.00 95.50 85 SER A N 1
ATOM 649 C CA . SER A 1 85 ? 4.825 2.679 -27.533 1.00 95.50 85 SER A CA 1
ATOM 650 C C . SER A 1 85 ? 5.148 2.107 -26.152 1.00 95.50 85 SER A C 1
ATOM 652 O O . SER A 1 85 ? 4.269 2.018 -25.299 1.00 95.50 85 SER A O 1
ATOM 654 N N . GLU A 1 86 ? 6.407 1.733 -25.904 1.00 95.19 86 GLU A N 1
ATOM 655 C CA . GLU A 1 86 ? 6.836 1.264 -24.580 1.00 95.19 86 GLU A CA 1
ATOM 656 C C . GLU A 1 86 ? 6.787 2.393 -23.551 1.00 95.19 86 GLU A C 1
ATOM 658 O O . GLU A 1 86 ? 6.398 2.165 -22.409 1.00 95.19 86 GLU A O 1
ATOM 663 N N . GLN A 1 87 ? 7.139 3.617 -23.950 1.00 95.75 87 GLN A N 1
ATOM 664 C CA . GLN A 1 87 ? 7.057 4.783 -23.080 1.00 95.75 87 GLN A CA 1
ATOM 665 C C . GLN A 1 87 ? 5.602 5.146 -22.751 1.00 95.75 87 GLN A C 1
ATOM 667 O O . GLN A 1 87 ? 5.298 5.424 -21.593 1.00 95.75 87 GLN A O 1
ATOM 672 N N . GLU A 1 88 ? 4.692 5.104 -23.728 1.00 96.31 88 GLU A N 1
ATOM 673 C CA . GLU A 1 88 ? 3.256 5.312 -23.494 1.00 96.31 88 GLU A CA 1
ATOM 674 C C . GLU A 1 88 ? 2.683 4.274 -22.522 1.00 96.31 88 GLU A C 1
ATOM 676 O O . GLU A 1 88 ? 1.984 4.631 -21.570 1.00 96.31 88 GLU A O 1
ATOM 681 N N . LEU A 1 89 ? 3.021 2.995 -22.713 1.00 94.56 89 LEU A N 1
ATOM 682 C CA . LEU A 1 89 ? 2.594 1.925 -21.815 1.00 94.56 89 LEU A CA 1
ATOM 683 C C . LEU A 1 89 ? 3.175 2.098 -20.405 1.00 94.56 89 LEU A C 1
ATOM 685 O O . LEU A 1 89 ? 2.460 1.931 -19.418 1.00 94.56 89 LEU A O 1
ATOM 689 N N . HIS A 1 90 ? 4.449 2.480 -20.305 1.00 94.94 90 HIS A N 1
ATOM 690 C CA . HIS A 1 90 ? 5.120 2.744 -19.035 1.00 94.94 90 HIS A CA 1
ATOM 691 C C . HIS A 1 90 ? 4.431 3.872 -18.252 1.00 94.94 90 HIS A C 1
ATOM 693 O O . HIS A 1 90 ? 4.142 3.712 -17.065 1.00 94.94 90 HIS A O 1
ATOM 699 N N . GLU A 1 91 ? 4.097 4.991 -18.903 1.00 94.75 91 GLU A N 1
ATOM 700 C CA . GLU A 1 91 ? 3.385 6.098 -18.250 1.00 94.75 91 GLU A CA 1
ATOM 701 C C . GLU A 1 91 ? 1.955 5.718 -17.851 1.00 94.75 91 GLU A C 1
ATOM 703 O O . GLU A 1 91 ? 1.519 6.053 -16.744 1.00 94.75 91 GLU A O 1
ATOM 708 N N . LYS A 1 92 ? 1.244 4.952 -18.691 1.00 92.38 92 LYS A N 1
ATOM 709 C CA . LYS A 1 92 ? -0.064 4.384 -18.334 1.00 92.38 92 LYS A CA 1
ATOM 710 C C . LYS A 1 92 ? 0.035 3.543 -17.060 1.00 92.38 92 LYS A C 1
ATOM 712 O O . LYS A 1 92 ? -0.732 3.748 -16.123 1.00 92.38 92 LYS A O 1
ATOM 717 N N . PHE A 1 93 ? 1.006 2.639 -16.984 1.00 93.94 93 PHE A N 1
ATOM 718 C CA . PHE A 1 93 ? 1.198 1.779 -15.819 1.00 93.94 93 PHE A CA 1
ATOM 719 C C . PHE A 1 93 ? 1.609 2.545 -14.557 1.00 93.94 93 PHE A C 1
ATOM 721 O O . PHE A 1 93 ? 1.095 2.271 -13.470 1.00 93.94 93 PHE A O 1
ATOM 728 N N . LYS A 1 94 ? 2.462 3.569 -14.676 1.00 92.81 94 LYS A N 1
ATOM 729 C CA . LYS A 1 94 ? 2.773 4.470 -13.553 1.00 92.81 94 LYS A CA 1
ATOM 730 C C . LYS A 1 94 ? 1.529 5.191 -13.030 1.00 92.81 94 LYS A C 1
ATOM 732 O O . LYS A 1 94 ? 1.402 5.380 -11.813 1.00 92.81 94 LYS A O 1
ATOM 737 N N . TYR A 1 95 ? 0.639 5.600 -13.933 1.00 90.75 95 TYR A N 1
ATOM 738 C CA . TYR A 1 95 ? -0.626 6.246 -13.601 1.00 90.75 95 TYR A CA 1
ATOM 739 C C . TYR A 1 95 ? -1.588 5.284 -12.893 1.00 90.75 95 TYR A C 1
ATOM 741 O O . TYR A 1 95 ? -2.064 5.616 -11.810 1.00 90.75 95 TYR A O 1
ATOM 749 N N . GLU A 1 96 ? -1.795 4.072 -13.409 1.00 88.56 96 GLU A N 1
ATOM 750 C CA . GLU A 1 96 ? -2.655 3.054 -12.775 1.00 88.56 96 GLU A CA 1
ATOM 751 C C . GLU A 1 96 ? -2.169 2.690 -11.359 1.00 88.56 96 GLU A C 1
ATOM 753 O O . GLU A 1 96 ? -2.955 2.638 -10.417 1.00 88.56 96 GLU A O 1
ATOM 758 N N . LEU A 1 97 ? -0.852 2.573 -11.142 1.00 87.50 97 LEU A N 1
ATOM 759 C CA . LEU A 1 97 ? -0.277 2.392 -9.798 1.00 87.50 97 LEU A CA 1
ATOM 760 C C . LEU A 1 97 ? -0.545 3.576 -8.854 1.00 87.50 97 LEU A C 1
ATOM 762 O O . LEU A 1 97 ? -0.407 3.457 -7.634 1.00 87.50 97 LEU A O 1
ATOM 766 N N . LYS A 1 98 ? -0.830 4.767 -9.396 1.00 87.31 98 LYS A N 1
ATOM 767 C CA . LYS A 1 98 ? -1.113 5.980 -8.612 1.00 87.31 98 LYS A CA 1
ATOM 768 C C . LYS A 1 98 ? -2.563 6.058 -8.206 1.00 87.31 98 LYS A C 1
ATOM 770 O O . LYS A 1 98 ? -2.844 6.513 -7.099 1.00 87.31 98 LYS A O 1
ATOM 775 N N . ASN A 1 99 ? -3.434 5.634 -9.100 1.00 89.56 99 ASN A N 1
ATOM 776 C CA . ASN A 1 99 ? -4.859 5.803 -8.976 1.00 89.56 99 ASN A CA 1
ATOM 777 C C . ASN A 1 99 ? -5.471 4.436 -8.720 1.00 89.56 99 ASN A C 1
ATOM 779 O O . ASN A 1 99 ? -5.810 3.690 -9.631 1.00 89.56 99 ASN A O 1
ATOM 783 N N . PHE A 1 100 ? -5.600 4.116 -7.434 1.00 87.50 100 PHE A N 1
ATOM 784 C CA . PHE A 1 100 ? -6.166 2.842 -7.011 1.00 87.50 100 PHE A CA 1
ATOM 785 C C . PHE A 1 100 ? -7.587 2.618 -7.550 1.00 87.50 100 PHE A C 1
ATOM 787 O O . PHE A 1 100 ? -7.943 1.490 -7.858 1.00 87.50 100 PHE A O 1
ATOM 794 N N . TYR A 1 101 ? -8.377 3.685 -7.715 1.00 88.06 101 TYR A N 1
ATOM 795 C CA . TYR A 1 101 ? -9.703 3.604 -8.332 1.00 88.06 101 TYR A CA 1
ATOM 796 C C . TYR A 1 101 ? -9.649 3.018 -9.749 1.00 88.06 101 TYR A C 1
ATOM 798 O O . TYR A 1 101 ? -10.336 2.043 -10.022 1.00 88.06 101 TYR A O 1
ATOM 806 N N . ASP A 1 102 ? -8.767 3.534 -10.604 1.00 87.25 102 ASP A N 1
ATOM 807 C CA . ASP A 1 102 ? -8.619 3.067 -11.988 1.00 87.25 102 ASP A CA 1
ATOM 808 C C . ASP A 1 102 ? -8.153 1.602 -12.039 1.00 87.25 102 ASP A C 1
ATOM 810 O O . ASP A 1 102 ? -8.538 0.831 -12.919 1.00 87.25 102 ASP A O 1
ATOM 814 N N . MET A 1 103 ? -7.351 1.183 -11.053 1.00 85.94 103 MET A N 1
ATOM 815 C CA . MET A 1 103 ? -6.993 -0.224 -10.881 1.00 85.94 103 MET A CA 1
ATOM 816 C C . MET A 1 103 ? -8.218 -1.077 -10.527 1.00 85.94 103 MET A C 1
ATOM 818 O O . MET A 1 103 ? -8.375 -2.154 -11.092 1.00 85.94 103 MET A O 1
ATOM 822 N N . LEU A 1 104 ? -9.094 -0.612 -9.631 1.00 84.94 104 LEU A N 1
ATOM 823 C CA . LEU A 1 104 ? -10.337 -1.313 -9.287 1.00 84.94 104 LEU A CA 1
ATOM 824 C C . LEU A 1 104 ? -11.329 -1.366 -10.457 1.00 84.94 104 LEU A C 1
ATOM 826 O O . LEU A 1 104 ? -11.966 -2.400 -10.650 1.00 84.94 104 LEU A O 1
ATOM 830 N N . GLU A 1 105 ? -11.445 -0.299 -11.254 1.00 85.44 105 GLU A N 1
ATOM 831 C CA . GLU A 1 105 ? -12.288 -0.281 -12.460 1.00 85.44 105 GLU A CA 1
ATOM 832 C C . GLU A 1 105 ? -11.877 -1.373 -13.448 1.00 85.44 105 GLU A C 1
ATOM 834 O O . GLU A 1 105 ? -12.730 -2.080 -13.983 1.00 85.44 105 GLU A O 1
ATOM 839 N N . ARG A 1 106 ? -10.570 -1.585 -13.638 1.00 80.94 106 ARG A N 1
ATOM 840 C CA . ARG A 1 106 ? -10.052 -2.663 -14.495 1.00 80.94 106 ARG A CA 1
ATOM 841 C C . ARG A 1 106 ? -10.495 -4.059 -14.040 1.00 80.94 106 ARG A C 1
ATOM 843 O O . ARG A 1 106 ? -10.606 -4.972 -14.854 1.00 80.94 106 ARG A O 1
ATOM 850 N N . TYR A 1 107 ? -10.720 -4.228 -12.745 1.00 79.25 107 TYR A N 1
ATOM 851 C CA . TYR A 1 107 ? -11.135 -5.486 -12.135 1.00 79.25 107 TYR A CA 1
ATOM 852 C C . TYR A 1 107 ? -12.649 -5.592 -11.912 1.00 79.25 107 TYR A C 1
ATOM 854 O O . TYR A 1 107 ? -13.079 -6.534 -11.249 1.00 79.25 107 TYR A O 1
ATOM 862 N N . ASP A 1 108 ? -13.433 -4.640 -12.434 1.00 81.50 108 ASP A N 1
ATOM 863 C CA . ASP A 1 108 ? -14.891 -4.553 -12.254 1.00 81.50 108 ASP A CA 1
ATOM 864 C C . ASP A 1 108 ? -15.321 -4.621 -10.782 1.00 81.50 108 ASP A C 1
ATOM 866 O O . ASP A 1 108 ? -16.288 -5.279 -10.412 1.00 81.50 108 ASP A O 1
ATOM 870 N N . VAL A 1 109 ? -14.545 -3.955 -9.920 1.00 81.19 109 VAL A N 1
ATOM 871 C CA . VAL A 1 109 ? -14.776 -3.880 -8.465 1.00 81.19 109 VAL A CA 1
ATOM 872 C C . VAL A 1 109 ? -14.623 -2.454 -7.934 1.00 81.19 109 VAL A C 1
ATOM 874 O O . VAL A 1 109 ? -14.173 -2.205 -6.811 1.00 81.19 109 VAL A O 1
ATOM 877 N N . ALA A 1 110 ? -14.964 -1.468 -8.766 1.00 85.50 110 ALA A N 1
ATOM 878 C CA . ALA A 1 110 ? -14.942 -0.058 -8.377 1.00 85.50 110 ALA A CA 1
ATOM 879 C C . ALA A 1 110 ? -15.896 0.244 -7.203 1.00 85.50 110 ALA A C 1
ATOM 881 O O . ALA A 1 110 ? -15.688 1.203 -6.456 1.00 85.50 110 ALA A O 1
ATOM 882 N N . ASP A 1 111 ? -16.908 -0.600 -6.996 1.00 80.88 111 ASP A N 1
ATOM 883 C CA . ASP A 1 111 ? -17.838 -0.573 -5.867 1.00 80.88 111 ASP A CA 1
ATOM 884 C C . ASP A 1 111 ? -17.162 -0.819 -4.508 1.00 80.88 111 ASP A C 1
ATOM 886 O O . ASP A 1 111 ? -17.712 -0.428 -3.478 1.00 80.88 111 ASP A O 1
ATOM 890 N N . VAL A 1 112 ? -15.946 -1.377 -4.487 1.00 81.44 112 VAL A N 1
ATOM 891 C CA . VAL A 1 112 ? -15.154 -1.565 -3.260 1.00 81.44 112 VAL A CA 1
ATOM 892 C C . VAL A 1 112 ? -14.324 -0.322 -2.902 1.00 81.44 112 VAL A C 1
ATOM 894 O O . VAL A 1 112 ? -13.829 -0.186 -1.779 1.00 81.44 112 VAL A O 1
ATOM 897 N N . TYR A 1 113 ? -14.208 0.657 -3.804 1.00 85.94 113 TYR A N 1
ATOM 898 C CA . TYR A 1 113 ? -13.465 1.891 -3.536 1.00 85.94 113 TYR A CA 1
ATOM 899 C C . TYR A 1 113 ? -13.913 2.654 -2.272 1.00 85.94 113 TYR A C 1
ATOM 901 O O . TYR A 1 113 ? -13.036 3.132 -1.545 1.00 85.94 113 TYR A O 1
ATOM 909 N N . PRO A 1 114 ? -15.216 2.754 -1.929 1.00 85.56 114 PRO A N 1
ATOM 910 C CA . PRO A 1 114 ? -15.655 3.364 -0.676 1.00 85.56 114 PRO A CA 1
ATOM 911 C C . PRO A 1 114 ? -15.036 2.717 0.570 1.00 85.56 114 PRO A C 1
ATOM 913 O O . PRO A 1 114 ? -14.693 3.438 1.506 1.00 85.56 114 PRO A O 1
ATOM 916 N N . VAL A 1 115 ? -14.818 1.395 0.571 1.00 82.81 115 VAL A N 1
ATOM 917 C CA . VAL A 1 115 ? -14.157 0.683 1.680 1.00 82.81 115 VAL A CA 1
ATOM 918 C C . VAL A 1 115 ? -12.703 1.130 1.792 1.00 82.81 115 VAL A C 1
ATOM 920 O O . VAL A 1 115 ? -12.260 1.550 2.859 1.00 82.81 115 VAL A O 1
ATOM 923 N N . TYR A 1 116 ? -11.964 1.133 0.680 1.00 86.00 116 TYR A N 1
ATOM 924 C CA . TYR A 1 116 ? -10.595 1.650 0.658 1.00 86.00 116 TYR A CA 1
ATOM 925 C C . TYR A 1 116 ? -10.521 3.116 1.108 1.00 86.00 116 TYR A C 1
ATOM 927 O O . TYR A 1 116 ? -9.650 3.472 1.903 1.00 86.00 116 TYR A O 1
ATOM 935 N N . SER A 1 117 ? -11.439 3.961 0.634 1.00 86.94 117 SER A N 1
ATOM 936 C CA . SER A 1 117 ? -11.501 5.378 0.994 1.00 86.94 117 SER A CA 1
ATOM 937 C C . SER A 1 117 ? -11.768 5.566 2.487 1.00 86.94 117 SER A C 1
ATOM 939 O O . SER A 1 117 ? -11.105 6.388 3.124 1.00 86.94 117 SER A O 1
ATOM 941 N N . HIS A 1 118 ? -12.687 4.786 3.064 1.00 85.44 118 HIS A N 1
ATOM 942 C CA . HIS A 1 118 ? -12.952 4.786 4.504 1.00 85.44 118 HIS A CA 1
ATOM 943 C C . HIS A 1 118 ? -11.699 4.415 5.296 1.00 85.44 118 HIS A C 1
ATOM 945 O O . HIS A 1 118 ? -11.239 5.196 6.127 1.00 85.44 118 HIS A O 1
ATOM 951 N N . LEU A 1 119 ? -11.065 3.287 4.972 1.00 85.06 119 LEU A N 1
ATOM 952 C CA . LEU A 1 119 ? -9.850 2.838 5.656 1.00 85.06 119 LEU A CA 1
ATOM 953 C C . LEU A 1 119 ? -8.676 3.818 5.484 1.00 85.06 119 LEU A C 1
ATOM 955 O O . LEU A 1 119 ? -7.879 4.020 6.402 1.00 85.06 119 LEU A O 1
ATOM 959 N N . SER A 1 120 ? -8.579 4.473 4.325 1.00 87.25 120 SER A N 1
ATOM 960 C CA . SER A 1 120 ? -7.606 5.541 4.090 1.00 87.25 120 SER A CA 1
ATOM 961 C C . SER A 1 120 ? -7.887 6.754 4.975 1.00 87.25 120 SER A C 1
ATOM 963 O O . SER A 1 120 ? -6.949 7.350 5.500 1.00 87.25 120 SER A O 1
ATOM 965 N N . SER A 1 121 ? -9.155 7.107 5.199 1.00 85.81 121 SER A N 1
ATOM 966 C CA . SER A 1 121 ? -9.534 8.194 6.111 1.00 85.81 121 SER A CA 1
ATOM 967 C C . SER A 1 121 ? -9.119 7.908 7.561 1.00 85.81 121 SER A C 1
ATOM 969 O O . SER A 1 121 ? -8.707 8.821 8.277 1.00 85.81 121 SER A O 1
ATOM 971 N N . LEU A 1 122 ? -9.122 6.631 7.963 1.00 84.88 122 LEU A N 1
ATOM 972 C CA . LEU A 1 122 ? -8.639 6.178 9.271 1.00 84.88 122 LEU A CA 1
ATOM 973 C C . LEU A 1 122 ? -7.103 6.184 9.390 1.00 84.88 122 LEU A C 1
ATOM 975 O O . LEU A 1 122 ? -6.567 5.982 10.473 1.00 84.88 122 LEU A O 1
ATOM 979 N N . SER A 1 123 ? -6.385 6.448 8.293 1.00 83.75 123 SER A N 1
ATOM 980 C CA . SER A 1 123 ? -4.920 6.593 8.267 1.00 83.75 123 SER A CA 1
ATOM 981 C C . SER A 1 123 ? -4.452 8.053 8.295 1.00 83.75 123 SER A C 1
ATOM 983 O O . SER A 1 123 ? -3.252 8.322 8.362 1.00 83.75 123 SER A O 1
ATOM 985 N N . HIS A 1 124 ? -5.383 9.004 8.220 1.00 85.00 124 HIS A N 1
ATOM 986 C CA . HIS A 1 124 ? -5.108 10.437 8.238 1.00 85.00 124 HIS A CA 1
ATOM 987 C C . HIS A 1 124 ? -5.723 11.090 9.475 1.0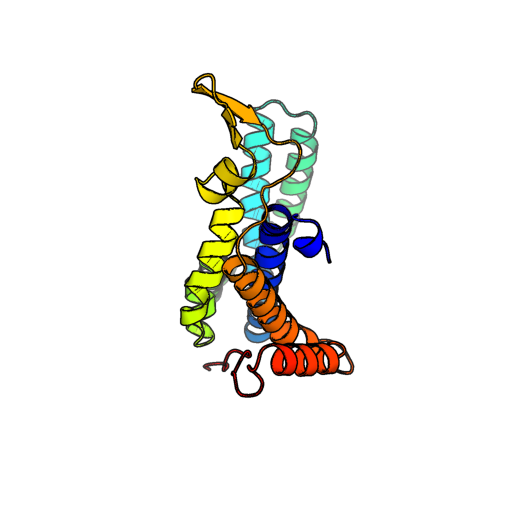0 85.00 124 HIS A C 1
ATOM 989 O O . HIS A 1 124 ? -6.626 10.541 10.108 1.00 85.00 124 HIS A O 1
ATOM 995 N N . THR A 1 125 ? -5.260 12.297 9.808 1.00 84.75 125 THR A N 1
ATOM 996 C CA . THR A 1 125 ? -5.909 13.121 10.830 1.00 84.75 125 THR A CA 1
ATOM 997 C C . THR A 1 125 ? -7.292 13.529 10.330 1.00 84.75 125 THR A C 1
ATOM 999 O O . THR A 1 125 ? -7.430 14.407 9.480 1.00 84.75 125 THR A O 1
ATOM 1002 N N . THR A 1 126 ? -8.319 12.869 10.847 1.00 85.31 126 THR A N 1
ATOM 1003 C CA . THR A 1 126 ? -9.729 13.088 10.528 1.00 85.31 126 THR A CA 1
ATOM 1004 C C . THR A 1 126 ? -10.512 13.202 11.827 1.00 85.31 126 THR A C 1
ATOM 1006 O O . THR A 1 126 ? -9.990 12.925 12.905 1.00 85.31 126 THR A O 1
ATOM 1009 N N . MET A 1 127 ? -11.783 13.598 11.749 1.00 82.44 127 MET A N 1
ATOM 1010 C CA . MET A 1 127 ? -12.647 13.593 12.931 1.00 82.44 127 MET A CA 1
ATOM 1011 C C . MET A 1 127 ? -12.739 12.186 13.542 1.00 82.44 127 MET A C 1
ATOM 1013 O O . MET A 1 127 ? -12.665 12.057 14.755 1.00 82.44 127 MET A O 1
ATOM 1017 N N . ALA A 1 128 ? -12.810 11.135 12.718 1.00 79.25 128 ALA A N 1
ATOM 1018 C CA . ALA A 1 128 ? -12.876 9.755 13.194 1.00 79.25 128 ALA A CA 1
ATOM 1019 C C . ALA A 1 128 ? -11.625 9.354 13.996 1.00 79.25 128 ALA A C 1
ATOM 1021 O O . ALA A 1 128 ? -11.747 8.833 15.103 1.00 79.25 128 ALA A O 1
ATOM 1022 N N . THR A 1 129 ? -10.425 9.650 13.484 1.00 83.44 129 THR A N 1
ATOM 1023 C CA . THR A 1 129 ? -9.174 9.323 14.188 1.00 83.44 129 THR A CA 1
ATOM 1024 C C . THR A 1 129 ? -8.924 10.242 15.381 1.00 83.44 129 THR A C 1
ATOM 1026 O O . THR A 1 129 ? -8.468 9.775 16.418 1.00 83.44 129 THR A O 1
ATOM 1029 N N . ALA A 1 130 ? -9.278 11.527 15.299 1.00 85.88 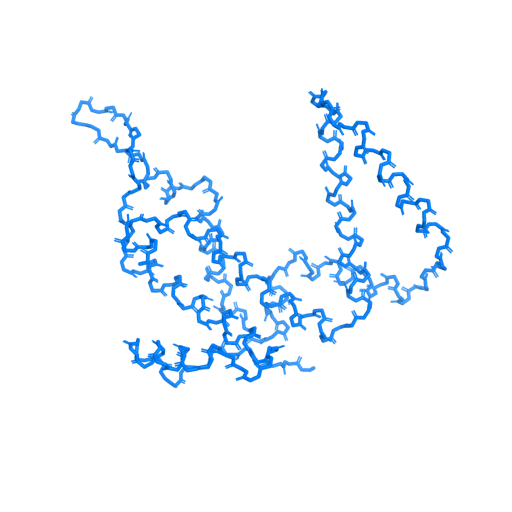130 ALA A N 1
ATOM 1030 C CA . ALA A 1 130 ? -9.121 12.466 16.408 1.00 85.88 130 ALA A CA 1
ATOM 1031 C C . ALA A 1 130 ? -10.080 12.155 17.568 1.00 85.88 130 ALA A C 1
ATOM 1033 O O . ALA A 1 130 ? -9.642 12.033 18.709 1.00 85.88 130 ALA A O 1
ATOM 1034 N N . SER A 1 131 ? -11.374 11.967 17.292 1.00 84.44 131 SER A N 1
ATOM 1035 C CA . SER A 1 131 ? -12.380 11.645 18.314 1.00 84.44 131 SER A CA 1
ATOM 1036 C C . SER A 1 131 ? -12.138 10.289 18.978 1.00 84.44 131 SER A C 1
ATOM 1038 O O . SER A 1 131 ? -12.561 10.081 20.115 1.00 84.44 131 SER A O 1
ATOM 1040 N N . ALA A 1 132 ? -11.413 9.382 18.315 1.00 83.75 132 ALA A N 1
ATOM 1041 C CA . ALA A 1 132 ? -10.994 8.127 18.922 1.00 83.75 132 ALA A CA 1
ATOM 1042 C C . ALA A 1 132 ? -9.980 8.321 20.060 1.00 83.75 132 ALA A C 1
ATOM 1044 O O . ALA A 1 132 ? -9.981 7.509 20.978 1.00 83.75 132 ALA A O 1
ATOM 1045 N N . TYR A 1 133 ? -9.164 9.381 20.049 1.00 87.62 133 TYR A N 1
ATOM 1046 C CA . TYR A 1 133 ? -8.137 9.636 21.074 1.00 87.62 133 TYR A CA 1
ATOM 1047 C C . TYR A 1 133 ? -8.346 10.916 21.865 1.00 87.62 133 TYR A C 1
ATOM 1049 O O . TYR A 1 133 ? -7.523 11.235 22.714 1.00 87.62 133 TYR A O 1
ATOM 1057 N N . VAL A 1 134 ? -9.416 11.658 21.616 1.00 90.00 134 VAL A N 1
ATOM 1058 C CA . VAL A 1 134 ? -9.701 12.907 22.316 1.00 90.00 134 VAL A CA 1
ATOM 1059 C C . VAL A 1 134 ? -11.047 12.790 23.018 1.00 90.00 134 VAL A C 1
ATOM 1061 O O . VAL A 1 134 ? -12.004 12.236 22.474 1.00 90.00 134 VAL A O 1
ATOM 1064 N N . GLU A 1 135 ? -11.128 13.294 24.244 1.00 90.81 135 GLU A N 1
ATOM 1065 C CA . GLU A 1 135 ? -12.376 13.383 24.995 1.00 90.81 135 GLU A CA 1
ATOM 1066 C C . GLU A 1 135 ? -12.600 14.775 25.571 1.00 90.81 135 GLU A C 1
ATOM 1068 O O . GLU A 1 135 ? -11.654 15.464 25.954 1.00 90.81 135 GLU A O 1
ATOM 1073 N N . HIS A 1 136 ? -13.869 15.180 25.595 1.00 91.25 136 HIS A N 1
ATOM 1074 C CA . HIS A 1 136 ? -14.306 16.376 26.297 1.00 91.25 136 HIS A CA 1
ATOM 1075 C C . HIS A 1 136 ? -14.490 16.045 27.771 1.00 91.25 136 HIS A C 1
ATOM 1077 O O . HIS A 1 136 ? -15.196 15.098 28.115 1.00 91.25 136 HIS A O 1
ATOM 1083 N N . MET A 1 137 ? -13.876 16.857 28.616 1.00 92.12 137 MET A N 1
ATOM 1084 C CA . MET A 1 137 ? -14.022 16.791 30.060 1.00 92.12 137 MET A CA 1
ATOM 1085 C C . MET A 1 137 ? -15.187 17.676 30.512 1.00 92.12 137 MET A C 1
ATOM 1087 O O . MET A 1 137 ? -15.579 18.617 29.817 1.00 92.12 137 MET A O 1
ATOM 1091 N N . ASP A 1 138 ? -15.705 17.414 31.712 1.00 93.75 138 ASP A N 1
ATOM 1092 C CA . ASP A 1 138 ? -16.812 18.184 32.300 1.00 93.75 138 ASP A CA 1
ATOM 1093 C C . ASP A 1 138 ? -16.475 19.675 32.499 1.00 93.75 138 ASP A C 1
ATOM 1095 O O . ASP A 1 138 ? -17.366 20.521 32.543 1.00 93.75 138 ASP A O 1
ATOM 1099 N N . ASP A 1 139 ? -15.186 20.016 32.589 1.00 93.56 139 ASP A N 1
ATOM 1100 C CA . ASP A 1 139 ? -14.688 21.392 32.691 1.00 93.56 139 ASP A CA 1
ATOM 1101 C C . ASP A 1 139 ? -14.562 22.112 31.331 1.00 93.56 139 ASP A C 1
ATOM 1103 O O . ASP A 1 139 ? -14.102 23.254 31.266 1.00 93.56 139 ASP A O 1
ATOM 1107 N N . GLY A 1 140 ? -14.976 21.461 30.238 1.00 93.25 140 GLY A N 1
ATOM 1108 C CA . GLY A 1 140 ? -14.916 21.986 28.875 1.00 93.25 140 GLY A CA 1
ATOM 1109 C C . GLY A 1 140 ? -13.553 21.840 28.194 1.00 93.25 140 GLY A C 1
ATOM 1110 O O . GLY A 1 140 ? -13.409 22.264 27.044 1.00 93.25 140 GLY A O 1
ATOM 1111 N N . THR A 1 141 ? -12.557 21.245 28.855 1.00 93.81 141 THR A N 1
ATOM 1112 C CA . THR A 1 141 ? -11.242 20.980 28.257 1.00 93.81 141 THR A CA 1
ATOM 1113 C C . THR A 1 141 ? -11.239 19.709 27.405 1.00 93.81 141 THR A C 1
ATOM 1115 O O . THR A 1 141 ? -12.140 18.872 27.484 1.00 93.81 141 THR A O 1
ATOM 1118 N N . LEU A 1 142 ? -10.217 19.580 26.554 1.00 92.69 142 LEU A N 1
ATOM 1119 C CA . LEU A 1 142 ? -9.948 18.373 25.778 1.00 92.69 142 LEU A CA 1
ATOM 1120 C C . LEU A 1 142 ? -8.747 17.641 26.363 1.00 92.69 142 LEU A C 1
ATOM 1122 O O . LEU A 1 142 ? -7.697 18.251 26.578 1.00 92.69 142 LEU A O 1
ATOM 1126 N N . GLN A 1 143 ? -8.881 16.334 26.560 1.00 92.81 143 GLN A N 1
ATOM 1127 C CA . GLN A 1 143 ? -7.781 15.475 26.985 1.00 92.81 143 GLN A CA 1
ATOM 1128 C C . GLN A 1 143 ? -7.550 14.340 25.996 1.00 92.81 143 GLN A C 1
ATOM 1130 O O . GLN A 1 143 ? -8.472 13.867 25.329 1.00 92.81 143 GLN A O 1
ATOM 1135 N N . ALA A 1 144 ? -6.289 13.918 25.897 1.00 90.06 144 ALA A N 1
ATOM 1136 C CA . ALA A 1 144 ? -5.930 12.728 25.149 1.00 90.06 144 ALA A CA 1
ATOM 1137 C C . ALA A 1 144 ? -6.309 11.484 25.961 1.00 90.06 144 ALA A C 1
ATOM 1139 O O . ALA A 1 144 ? -5.918 11.340 27.121 1.00 90.06 144 ALA A O 1
ATOM 1140 N N . ARG A 1 145 ? -7.029 10.559 25.334 1.00 86.06 145 ARG A N 1
ATOM 1141 C CA . ARG A 1 145 ? -7.300 9.236 25.885 1.00 86.06 145 ARG A CA 1
ATOM 1142 C C . ARG A 1 145 ? -6.008 8.423 25.899 1.00 86.06 145 ARG A C 1
ATOM 1144 O O . ARG A 1 145 ? -5.211 8.486 24.966 1.00 86.06 145 ARG A O 1
ATOM 1151 N N . GLN A 1 146 ? -5.839 7.590 26.924 1.00 79.75 146 GLN A N 1
ATOM 1152 C CA . GLN A 1 146 ? -4.733 6.624 26.964 1.00 79.75 146 GLN A CA 1
ATOM 1153 C C . GLN A 1 146 ? -4.898 5.489 25.945 1.00 79.75 146 GLN A C 1
ATOM 1155 O O . GLN A 1 146 ? -3.908 4.914 25.509 1.00 79.75 146 GLN A O 1
ATOM 1160 N N . ASN A 1 147 ? -6.141 5.169 25.577 1.00 77.69 147 ASN A N 1
ATOM 1161 C CA . ASN A 1 147 ? -6.481 4.153 24.586 1.00 77.69 147 ASN A CA 1
ATOM 1162 C C . ASN A 1 147 ? -7.552 4.703 23.644 1.00 77.69 147 ASN A C 1
ATOM 1164 O O . ASN A 1 147 ? -8.383 5.512 24.068 1.00 77.69 147 ASN A O 1
ATOM 1168 N N . ALA A 1 148 ? -7.557 4.229 22.399 1.00 79.44 148 ALA A N 1
ATOM 1169 C CA . ALA A 1 148 ? -8.613 4.558 21.455 1.00 79.44 148 ALA A CA 1
ATOM 1170 C C . ALA A 1 148 ? -9.989 4.167 22.023 1.00 79.44 148 ALA A C 1
ATOM 1172 O O . ALA A 1 148 ? -10.153 3.108 22.640 1.00 79.44 148 ALA A O 1
ATOM 1173 N N . ALA A 1 149 ? -10.996 5.009 21.802 1.00 79.00 149 ALA A N 1
ATOM 1174 C CA . ALA A 1 149 ? -12.380 4.606 21.989 1.00 79.00 149 ALA A CA 1
ATOM 1175 C C . ALA A 1 149 ? -12.689 3.421 21.062 1.00 79.00 149 ALA A C 1
ATOM 1177 O O . ALA A 1 149 ? -12.230 3.376 19.918 1.00 79.00 149 ALA A O 1
ATOM 1178 N N . LYS A 1 150 ? -13.484 2.461 21.548 1.00 72.56 150 LYS A N 1
ATOM 1179 C CA . LYS A 1 150 ? -13.952 1.366 20.695 1.00 72.56 150 LYS A CA 1
ATOM 1180 C C . LYS A 1 150 ? -14.761 1.952 19.543 1.00 72.56 150 LYS A C 1
ATOM 1182 O O . LYS A 1 150 ? -15.747 2.649 19.779 1.00 72.56 150 LYS A O 1
ATOM 1187 N N . LEU A 1 151 ? -14.344 1.646 18.319 1.00 69.88 151 LEU A N 1
ATOM 1188 C CA . LEU A 1 151 ? -15.169 1.898 17.146 1.00 69.88 151 LEU A CA 1
ATOM 1189 C C . LEU A 1 151 ? -16.420 1.017 17.177 1.00 69.88 151 LEU A C 1
ATOM 1191 O O . LEU A 1 151 ? -16.449 -0.014 17.854 1.00 69.88 151 LEU A O 1
ATOM 1195 N N . GLY A 1 152 ? -17.453 1.452 16.459 1.00 76.62 152 GLY A N 1
ATOM 1196 C CA . GLY A 1 152 ? -18.700 0.705 16.353 1.00 76.62 152 GLY A CA 1
ATOM 1197 C C . GLY A 1 152 ? -18.539 -0.570 15.524 1.00 76.62 152 GLY A C 1
ATOM 1198 O O . GLY A 1 152 ? -17.574 -0.734 14.776 1.00 76.62 152 GLY A O 1
ATOM 1199 N N . ASP A 1 153 ? -19.531 -1.456 15.614 1.00 80.88 153 ASP A N 1
ATOM 1200 C CA . ASP A 1 153 ? -19.525 -2.747 14.912 1.00 80.88 153 ASP A CA 1
ATOM 1201 C C . ASP A 1 153 ? -19.375 -2.594 13.389 1.00 80.88 153 ASP A C 1
ATOM 1203 O O . ASP A 1 153 ? -18.755 -3.431 12.739 1.00 80.88 153 ASP A O 1
ATOM 1207 N N . ALA A 1 154 ? -19.873 -1.491 12.820 1.00 79.19 154 ALA A N 1
ATOM 1208 C CA . ALA A 1 154 ? -19.745 -1.192 11.395 1.00 79.19 154 ALA A CA 1
ATOM 1209 C C . ALA A 1 154 ? -18.278 -1.117 10.927 1.00 79.19 154 ALA A C 1
ATOM 1211 O O . ALA A 1 154 ? -17.947 -1.671 9.880 1.00 79.19 154 ALA A O 1
ATOM 1212 N N . ASP A 1 155 ? -17.388 -0.493 11.706 1.00 78.94 155 ASP A N 1
ATOM 1213 C CA . ASP A 1 155 ? -15.963 -0.397 11.366 1.00 78.94 155 ASP A CA 1
ATOM 1214 C C . ASP A 1 155 ? -15.277 -1.764 11.445 1.00 78.94 155 ASP A C 1
ATOM 1216 O O . ASP A 1 155 ? -14.459 -2.116 10.594 1.00 78.94 155 ASP A O 1
ATOM 1220 N N . VAL A 1 156 ? -15.642 -2.565 12.451 1.00 79.44 156 VAL A N 1
ATOM 1221 C CA . VAL A 1 156 ? -15.121 -3.927 12.622 1.00 79.44 156 VAL A CA 1
ATOM 1222 C C . VAL A 1 156 ? -15.540 -4.814 11.450 1.00 79.44 156 VAL A C 1
ATOM 1224 O O . VAL A 1 156 ? -14.701 -5.524 10.895 1.00 79.44 156 VAL A O 1
ATOM 1227 N N . ILE A 1 157 ? -16.806 -4.734 11.032 1.00 81.31 157 ILE A N 1
ATOM 1228 C CA . ILE A 1 157 ? -17.333 -5.478 9.882 1.00 81.31 157 ILE A CA 1
ATOM 1229 C C . ILE A 1 157 ? -16.606 -5.065 8.600 1.00 81.31 157 ILE A C 1
ATOM 1231 O O . ILE A 1 157 ? -16.152 -5.930 7.856 1.00 81.31 157 ILE A O 1
ATOM 1235 N N . GLN 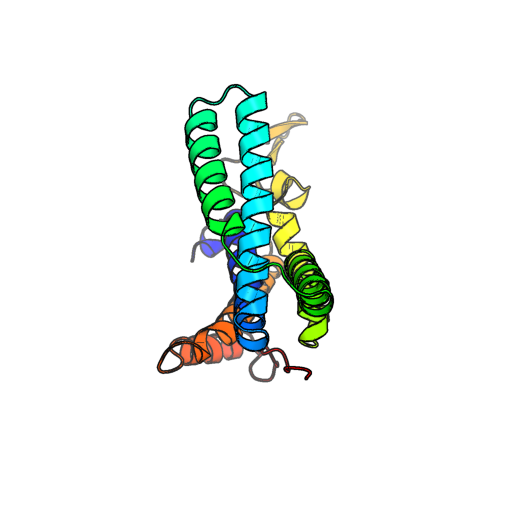A 1 158 ? -16.433 -3.765 8.346 1.00 79.44 158 GLN A N 1
ATOM 1236 C CA . GLN A 1 158 ? -15.748 -3.296 7.136 1.00 79.44 158 GLN A CA 1
ATOM 1237 C C . GLN A 1 158 ? -14.280 -3.736 7.081 1.00 79.44 158 GLN A C 1
ATOM 1239 O O . GLN A 1 158 ? -13.804 -4.145 6.023 1.00 79.44 158 GLN A O 1
ATOM 1244 N N . LEU A 1 159 ? -13.570 -3.716 8.213 1.00 83.12 159 LEU A N 1
ATOM 1245 C CA . LEU A 1 159 ? -12.204 -4.241 8.298 1.00 83.12 159 LEU A CA 1
ATOM 1246 C C . LEU A 1 159 ? -12.149 -5.746 8.032 1.00 83.12 159 LEU A C 1
ATOM 1248 O O . LEU A 1 159 ? -11.259 -6.203 7.315 1.00 83.12 159 LEU A O 1
ATOM 1252 N N . ALA A 1 160 ? -13.090 -6.508 8.594 1.00 84.12 160 ALA A N 1
ATOM 1253 C CA . ALA A 1 160 ? -13.176 -7.946 8.374 1.00 84.12 160 ALA A CA 1
ATOM 1254 C C . ALA A 1 160 ? -13.440 -8.264 6.896 1.00 84.12 160 ALA A C 1
ATOM 1256 O O . ALA A 1 160 ? -12.717 -9.066 6.311 1.00 84.12 160 ALA A O 1
ATOM 1257 N N . VAL A 1 161 ? -14.399 -7.582 6.264 1.00 82.62 161 VAL A N 1
ATOM 1258 C CA . VAL A 1 161 ? -14.703 -7.747 4.834 1.00 82.62 161 VAL A CA 1
ATOM 1259 C C . VAL A 1 161 ? -13.494 -7.391 3.967 1.00 82.62 161 VAL A C 1
ATOM 1261 O O . VAL A 1 161 ? -13.133 -8.175 3.093 1.00 82.62 161 VAL A O 1
ATOM 1264 N N . ALA A 1 162 ? -12.808 -6.276 4.239 1.00 84.19 162 ALA A N 1
ATOM 1265 C CA . ALA A 1 162 ? -11.608 -5.890 3.493 1.00 84.19 162 ALA A CA 1
ATOM 1266 C C . ALA A 1 162 ? -10.479 -6.931 3.617 1.00 84.19 162 ALA A C 1
ATOM 1268 O O . ALA A 1 162 ? -9.804 -7.243 2.634 1.00 84.19 162 ALA A O 1
ATOM 1269 N N . LEU A 1 163 ? -10.285 -7.508 4.809 1.00 87.25 163 LEU A N 1
ATOM 1270 C CA . LEU A 1 163 ? -9.330 -8.597 5.021 1.00 87.25 163 LEU A CA 1
ATOM 1271 C C . LEU A 1 163 ? -9.733 -9.871 4.279 1.00 87.25 163 LEU A C 1
ATOM 1273 O O . LEU A 1 163 ? -8.870 -10.502 3.675 1.00 87.25 163 LEU A O 1
ATOM 1277 N N . LEU A 1 164 ? -11.017 -10.236 4.289 1.00 87.06 164 LEU A N 1
ATOM 1278 C CA . LEU A 1 164 ? -11.520 -11.403 3.563 1.00 87.06 164 LEU A CA 1
ATOM 1279 C C . LEU A 1 164 ? -11.366 -11.238 2.053 1.00 87.06 164 LEU A C 1
ATOM 1281 O O . LEU A 1 164 ? -10.945 -12.179 1.383 1.00 87.06 164 LEU A O 1
ATOM 1285 N N . GLN A 1 165 ? -11.631 -10.046 1.517 1.00 82.69 165 GLN A N 1
ATOM 1286 C CA . GLN A 1 165 ? -11.384 -9.731 0.110 1.00 82.69 165 GLN A CA 1
ATOM 1287 C C . GLN A 1 165 ? -9.897 -9.855 -0.227 1.00 82.69 165 GLN A C 1
ATOM 1289 O O . GLN A 1 165 ? -9.534 -10.566 -1.160 1.00 82.69 165 GLN A O 1
ATOM 1294 N N . ALA A 1 166 ? -9.018 -9.237 0.567 1.00 85.25 166 ALA A N 1
ATOM 1295 C CA . ALA A 1 166 ? -7.579 -9.326 0.342 1.00 85.25 166 ALA A CA 1
ATOM 1296 C C . ALA A 1 166 ? -7.063 -10.773 0.433 1.00 85.25 166 ALA A C 1
ATOM 1298 O O . ALA A 1 166 ? -6.281 -11.207 -0.411 1.00 85.25 166 ALA A O 1
ATOM 1299 N N . ALA A 1 167 ? -7.529 -11.535 1.425 1.00 85.56 167 ALA A N 1
ATOM 1300 C CA . ALA A 1 167 ? -7.175 -12.937 1.605 1.00 85.56 167 ALA A CA 1
ATOM 1301 C C . ALA A 1 167 ? -7.673 -13.799 0.439 1.00 85.56 167 ALA A C 1
ATOM 1303 O O . ALA A 1 167 ? -6.909 -14.616 -0.064 1.00 85.56 167 ALA A O 1
ATOM 1304 N N . SER A 1 168 ? -8.899 -13.570 -0.038 1.00 82.62 168 SER A N 1
ATOM 1305 C CA . SER A 1 168 ? -9.454 -14.268 -1.207 1.00 82.62 168 SER A CA 1
ATOM 1306 C C . SER A 1 168 ? -8.613 -14.021 -2.455 1.00 82.62 168 SER A C 1
ATOM 1308 O O . SER A 1 168 ? -8.429 -14.924 -3.259 1.00 82.62 168 SER A O 1
ATOM 1310 N N . VAL A 1 169 ? -8.062 -12.816 -2.597 1.00 78.50 169 VAL A N 1
ATOM 1311 C CA . VAL A 1 169 ? -7.228 -12.425 -3.738 1.00 78.50 169 VAL A CA 1
ATOM 1312 C C . VAL A 1 169 ? -5.801 -12.991 -3.655 1.00 78.50 169 VAL A C 1
ATOM 1314 O O . VAL A 1 169 ? -5.229 -13.346 -4.684 1.00 78.50 169 VAL A O 1
ATOM 1317 N N . VAL A 1 170 ? -5.209 -13.068 -2.458 1.00 80.50 170 VAL A N 1
ATOM 1318 C CA . VAL A 1 170 ? -3.809 -13.498 -2.264 1.00 80.50 170 VAL A CA 1
ATOM 1319 C C . VAL A 1 170 ? -3.675 -15.008 -2.089 1.00 80.50 170 VAL A C 1
ATOM 1321 O O . VAL A 1 170 ? -2.739 -15.595 -2.623 1.00 80.50 170 VAL A O 1
ATOM 1324 N N . SER A 1 171 ? -4.578 -15.639 -1.340 1.00 85.62 171 SER A N 1
ATOM 1325 C CA . SER A 1 171 ? -4.460 -17.047 -0.947 1.00 85.62 171 SER A CA 1
ATOM 1326 C C . SER A 1 171 ? -4.317 -18.011 -2.133 1.00 85.62 171 SER A C 1
ATOM 1328 O O . SER A 1 171 ? -3.393 -18.820 -2.095 1.00 85.62 171 SER A O 1
ATOM 1330 N N . PRO A 1 172 ? -5.076 -17.869 -3.241 1.00 82.88 172 PRO A N 1
ATOM 1331 C CA . PRO A 1 172 ? -4.927 -18.744 -4.406 1.00 82.88 172 PRO A CA 1
ATOM 1332 C C . PRO A 1 172 ? -3.593 -18.595 -5.154 1.00 82.88 172 PRO A C 1
ATOM 1334 O O . PRO A 1 172 ? -3.300 -19.391 -6.043 1.00 82.88 172 PRO A O 1
ATOM 1337 N N . LEU A 1 173 ? -2.801 -17.560 -4.846 1.00 78.94 173 LEU A N 1
ATOM 1338 C CA . LEU A 1 173 ? -1.459 -17.350 -5.401 1.00 78.94 173 LEU A CA 1
ATOM 1339 C C . LEU A 1 173 ? -0.368 -18.060 -4.582 1.00 78.94 173 LEU A C 1
ATOM 1341 O O . LEU A 1 173 ? 0.804 -18.004 -4.952 1.00 78.94 173 LEU A O 1
ATOM 1345 N N . ILE A 1 174 ? -0.737 -18.679 -3.461 1.00 82.31 174 ILE A N 1
ATOM 1346 C CA . ILE A 1 174 ? 0.144 -19.441 -2.578 1.00 82.31 174 ILE A CA 1
ATOM 1347 C C . ILE A 1 174 ? -0.216 -20.922 -2.719 1.00 82.31 174 ILE A C 1
ATOM 1349 O O . ILE A 1 174 ? -1.392 -21.264 -2.859 1.00 82.31 174 ILE A O 1
ATOM 1353 N N . ASP A 1 175 ? 0.795 -21.793 -2.673 1.00 86.19 175 ASP A N 1
ATOM 1354 C CA . ASP A 1 175 ? 0.609 -23.243 -2.747 1.00 86.19 175 ASP A CA 1
ATOM 1355 C C . ASP A 1 175 ? -0.479 -23.719 -1.767 1.00 86.19 175 ASP A C 1
ATOM 1357 O O . ASP A 1 175 ? -0.505 -23.319 -0.601 1.00 86.19 175 ASP A O 1
ATOM 1361 N N . ASP A 1 176 ? -1.372 -24.573 -2.276 1.00 89.06 176 ASP A N 1
ATOM 1362 C CA . ASP A 1 176 ? -2.504 -25.186 -1.567 1.00 89.06 176 ASP A CA 1
ATOM 1363 C C . ASP A 1 176 ? -3.630 -24.240 -1.097 1.00 89.06 176 ASP A C 1
ATOM 1365 O O . ASP A 1 176 ? -4.520 -24.682 -0.371 1.00 89.06 176 ASP A O 1
ATOM 1369 N N . ASP A 1 177 ? -3.644 -22.971 -1.528 1.00 87.56 177 ASP A N 1
ATOM 1370 C CA . ASP A 1 177 ? -4.680 -21.982 -1.171 1.00 87.56 177 ASP A CA 1
ATOM 1371 C C . ASP A 1 177 ? -4.942 -21.928 0.359 1.00 87.56 177 ASP A C 1
ATOM 1373 O O . ASP A 1 177 ? -6.048 -22.196 0.846 1.00 87.56 177 ASP A O 1
ATOM 1377 N N . PRO A 1 178 ? -3.914 -21.610 1.168 1.00 90.31 178 PRO A N 1
ATOM 1378 C CA . PRO A 1 178 ? -3.860 -21.977 2.584 1.00 90.31 178 PRO A CA 1
ATOM 1379 C C . PRO A 1 178 ? -4.867 -21.234 3.469 1.00 90.31 178 PRO A C 1
ATOM 1381 O O . PRO A 1 178 ? -5.173 -21.683 4.577 1.00 90.31 178 PRO A O 1
ATOM 1384 N N . LEU A 1 179 ? -5.381 -20.086 3.023 1.00 91.25 179 LEU A N 1
ATOM 1385 C CA . LEU A 1 179 ? -6.370 -19.308 3.769 1.00 91.25 179 LEU A CA 1
ATOM 1386 C C . LEU A 1 179 ? -7.805 -19.691 3.411 1.00 91.25 179 LEU A C 1
ATOM 1388 O O . LEU A 1 179 ? -8.715 -19.267 4.126 1.00 91.25 179 LEU A O 1
ATOM 1392 N N . ARG A 1 180 ? -8.028 -20.501 2.367 1.00 90.06 180 ARG A N 1
ATOM 1393 C CA . ARG A 1 180 ? -9.368 -20.853 1.892 1.00 90.06 180 ARG A CA 1
ATOM 1394 C C . ARG A 1 180 ? -10.295 -21.382 2.989 1.00 90.06 180 ARG A C 1
ATOM 1396 O O . ARG A 1 180 ? -11.391 -20.836 3.111 1.00 90.06 180 ARG A O 1
ATOM 1403 N N . PRO A 1 181 ? -9.877 -22.327 3.859 1.00 92.44 181 PRO A N 1
ATOM 1404 C CA . PRO A 1 181 ? -10.751 -22.818 4.926 1.00 92.44 181 PRO A CA 1
ATOM 1405 C C . PRO A 1 181 ? -11.174 -21.717 5.907 1.00 92.44 181 PRO A C 1
ATOM 1407 O O . PRO A 1 181 ? -12.320 -21.674 6.346 1.00 92.44 181 PRO A O 1
ATOM 1410 N N . SER A 1 182 ? -10.256 -20.803 6.234 1.00 92.50 182 SER A N 1
ATOM 1411 C CA . SER A 1 182 ? -10.525 -19.686 7.146 1.00 92.50 182 SER A CA 1
ATOM 1412 C C . SER A 1 182 ? -11.441 -18.638 6.513 1.00 92.50 182 SER A C 1
ATOM 1414 O O . SER A 1 182 ? -12.286 -18.072 7.202 1.00 92.50 182 SER A O 1
ATOM 1416 N N . ILE A 1 183 ? -11.285 -18.385 5.209 1.00 90.44 183 ILE A N 1
ATOM 1417 C CA . ILE A 1 183 ? -12.152 -17.482 4.443 1.00 90.44 183 ILE A CA 1
ATOM 1418 C C . ILE A 1 183 ? -13.575 -18.040 4.400 1.00 90.44 183 ILE A C 1
ATOM 1420 O O . ILE A 1 183 ? -14.508 -17.328 4.760 1.00 90.44 183 ILE A O 1
ATOM 1424 N N . ASP A 1 184 ? -13.737 -19.310 4.018 1.00 90.25 184 ASP A N 1
ATOM 1425 C CA . ASP A 1 184 ? -15.050 -19.953 3.902 1.00 90.25 184 ASP A CA 1
ATOM 1426 C C . ASP A 1 184 ? -15.780 -19.991 5.262 1.00 90.25 184 ASP A C 1
ATOM 1428 O O . ASP A 1 184 ? -16.980 -19.704 5.340 1.00 90.25 184 ASP A O 1
ATOM 1432 N N . GLN A 1 185 ? -15.054 -20.263 6.355 1.00 91.12 185 GLN A N 1
ATOM 1433 C CA . GLN A 1 185 ? -15.616 -20.211 7.708 1.00 91.12 185 GLN A CA 1
ATOM 1434 C C . GLN A 1 185 ? -16.058 -18.794 8.087 1.00 91.12 185 GLN A C 1
ATOM 1436 O O . GLN A 1 185 ? -17.181 -18.603 8.542 1.00 91.12 185 GLN A O 1
ATOM 1441 N N . ALA A 1 186 ? -15.207 -17.790 7.870 1.00 89.88 186 ALA A N 1
ATOM 1442 C CA . ALA A 1 186 ? -15.531 -16.410 8.217 1.00 89.88 186 ALA A CA 1
ATOM 1443 C C . ALA A 1 186 ? -16.699 -15.853 7.387 1.00 89.88 186 ALA A C 1
ATOM 1445 O O . ALA A 1 186 ? -17.531 -15.120 7.914 1.00 89.88 186 ALA A O 1
ATOM 1446 N N . LEU A 1 187 ? -16.793 -16.220 6.106 1.00 88.56 187 LEU A N 1
ATOM 1447 C CA . LEU A 1 187 ? -17.948 -15.903 5.265 1.00 88.56 187 LEU A CA 1
ATOM 1448 C C . LEU A 1 187 ? -19.235 -16.506 5.833 1.00 88.56 187 LEU A C 1
ATOM 1450 O O . LEU A 1 187 ? -20.241 -15.808 5.913 1.00 88.56 187 LEU A O 1
ATOM 1454 N N . THR A 1 188 ? -19.183 -17.762 6.278 1.00 90.31 188 THR A N 1
ATOM 1455 C CA . THR A 1 188 ? -20.323 -18.444 6.909 1.00 90.31 188 THR A CA 1
ATOM 1456 C C . THR A 1 188 ? -20.734 -17.761 8.215 1.00 90.31 188 THR A C 1
ATOM 1458 O O . THR A 1 188 ? -21.914 -17.490 8.427 1.00 90.31 188 THR A O 1
ATOM 1461 N N . ASP A 1 189 ? -19.770 -17.422 9.075 1.00 88.81 189 ASP A N 1
ATOM 1462 C CA . ASP A 1 189 ? -20.030 -16.757 10.360 1.00 88.81 189 ASP A CA 1
ATOM 1463 C C . ASP A 1 189 ? -20.671 -15.368 10.179 1.00 88.81 189 ASP A C 1
ATOM 1465 O O . ASP A 1 189 ? -21.408 -14.899 11.050 1.00 88.81 189 ASP A O 1
ATOM 1469 N N . LEU A 1 190 ? -20.411 -14.718 9.040 1.00 84.19 190 LEU A N 1
ATOM 1470 C CA . LEU A 1 190 ? -20.966 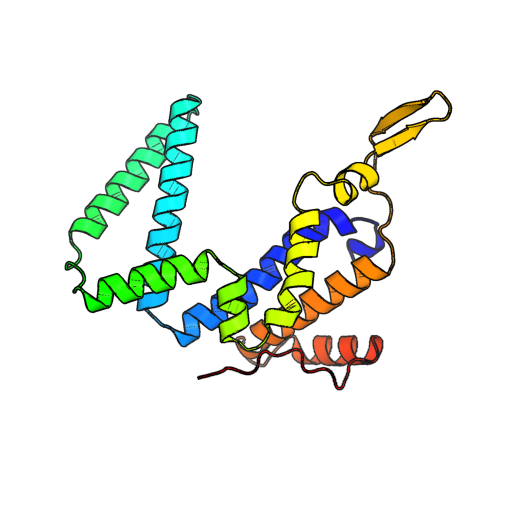-13.416 8.666 1.00 84.19 190 LEU A CA 1
ATOM 1471 C C . LEU A 1 190 ? -22.256 -13.505 7.830 1.00 84.19 190 LEU A C 1
ATOM 1473 O O . LEU A 1 190 ? -22.860 -12.466 7.562 1.00 84.19 190 LEU A O 1
ATOM 1477 N N . GLY A 1 191 ? -22.688 -14.701 7.415 1.00 87.19 191 GLY A N 1
ATOM 1478 C CA . GLY A 1 191 ? -23.834 -14.885 6.514 1.00 87.19 191 GLY A CA 1
ATOM 1479 C C . GLY A 1 191 ? -23.594 -14.351 5.094 1.00 87.19 191 GLY A C 1
ATOM 1480 O O . GLY A 1 191 ? -24.499 -13.788 4.476 1.00 87.19 1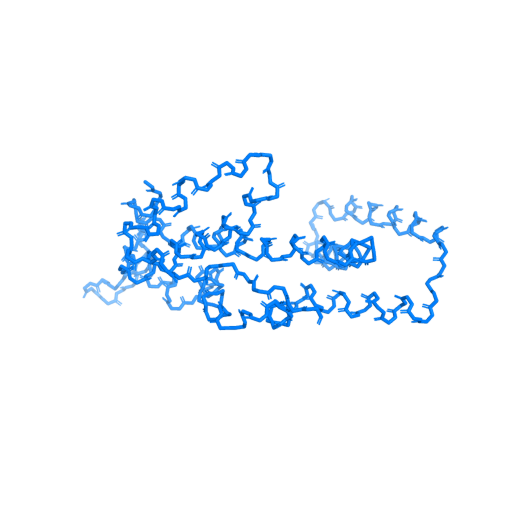91 GLY A O 1
ATOM 1481 N N . LEU A 1 192 ? -22.352 -14.449 4.611 1.00 84.62 192 LEU A N 1
ATOM 1482 C CA . LEU A 1 192 ? -21.865 -13.928 3.327 1.00 84.62 192 LEU A CA 1
ATOM 1483 C C . LEU A 1 192 ? -21.383 -15.041 2.378 1.00 84.62 192 LEU A C 1
ATOM 1485 O O . LEU A 1 192 ? -20.674 -14.774 1.411 1.00 84.62 192 LEU A O 1
ATOM 1489 N N . GLU A 1 193 ? -21.759 -16.297 2.610 1.00 83.44 193 GLU A N 1
ATOM 1490 C CA . GLU A 1 193 ? -21.287 -17.471 1.859 1.00 83.44 193 GLU A CA 1
ATOM 1491 C C . GLU A 1 193 ? -21.570 -17.430 0.344 1.00 83.44 193 GLU A C 1
ATOM 1493 O O . GLU A 1 193 ? -20.914 -18.127 -0.427 1.00 83.44 193 GLU A O 1
ATOM 1498 N N . ASN A 1 194 ? -22.510 -16.589 -0.096 1.00 77.56 194 ASN A N 1
ATOM 1499 C CA . ASN A 1 194 ? -22.859 -16.400 -1.509 1.00 77.56 194 ASN A CA 1
ATOM 1500 C C . ASN A 1 194 ? -22.332 -15.079 -2.096 1.00 77.56 194 ASN A C 1
ATOM 1502 O O . ASN A 1 194 ? -22.681 -14.715 -3.221 1.00 77.56 194 ASN A O 1
ATOM 1506 N N . THR A 1 195 ? -21.529 -14.327 -1.344 1.00 75.00 195 THR A N 1
ATOM 1507 C CA . THR A 1 195 ? -20.968 -13.058 -1.801 1.00 75.00 195 THR A CA 1
ATOM 1508 C C . THR A 1 195 ? -19.735 -13.308 -2.664 1.00 75.00 195 THR A C 1
ATOM 1510 O O . THR A 1 195 ? -18.774 -13.952 -2.244 1.00 75.00 195 THR A O 1
ATOM 1513 N N . GLN A 1 196 ? -19.725 -12.747 -3.873 1.00 71.88 196 GLN A N 1
ATOM 1514 C CA . GLN A 1 196 ? -18.528 -12.736 -4.703 1.00 71.88 196 GLN A CA 1
ATOM 1515 C C . GLN A 1 196 ? -17.516 -11.734 -4.129 1.00 71.88 196 GLN A C 1
ATOM 1517 O O . GLN A 1 196 ? -17.649 -10.529 -4.312 1.00 71.88 196 GLN A O 1
ATOM 1522 N N . LEU A 1 197 ? -16.505 -12.239 -3.416 1.00 69.56 197 LEU A N 1
ATOM 1523 C CA . LEU A 1 197 ? -15.403 -11.419 -2.891 1.00 69.56 197 LEU A CA 1
ATOM 1524 C C . LEU A 1 197 ? -14.240 -11.251 -3.875 1.00 69.56 197 LEU A C 1
ATOM 1526 O O . LEU A 1 197 ? -13.383 -10.393 -3.669 1.00 69.56 197 LEU A O 1
ATOM 1530 N N . LEU A 1 198 ? -14.185 -12.096 -4.906 1.00 66.31 198 LEU A N 1
ATOM 1531 C CA . LEU A 1 198 ? -13.129 -12.071 -5.907 1.00 66.31 198 LEU A CA 1
ATOM 1532 C C . LEU A 1 198 ? -13.490 -11.133 -7.063 1.00 66.31 198 LEU A C 1
ATOM 1534 O O . LEU A 1 198 ? -14.574 -11.293 -7.636 1.00 66.31 198 LEU A O 1
ATOM 1538 N N . PRO A 1 199 ? -12.574 -10.240 -7.473 1.00 61.41 199 PRO A N 1
ATOM 1539 C CA . PRO A 1 199 ? -12.752 -9.470 -8.691 1.00 61.41 199 PRO A CA 1
ATOM 1540 C C . PRO A 1 199 ? -12.901 -10.390 -9.903 1.00 61.41 199 PRO A C 1
ATOM 1542 O O . PRO A 1 199 ? -12.123 -11.332 -10.095 1.00 61.41 199 PRO A O 1
ATOM 1545 N N . THR A 1 200 ? -13.886 -10.099 -10.748 1.00 64.31 200 THR A N 1
ATOM 1546 C CA . THR A 1 200 ? -13.977 -10.729 -12.064 1.00 64.31 200 THR A CA 1
ATOM 1547 C C . THR A 1 200 ? -12.936 -10.060 -12.950 1.00 64.31 200 THR A C 1
ATOM 1549 O O . THR A 1 200 ? -13.026 -8.869 -13.221 1.00 64.31 200 THR A O 1
ATOM 1552 N N . ARG A 1 201 ? -11.919 -10.798 -13.409 1.00 62.25 201 ARG A N 1
ATOM 1553 C CA . ARG A 1 201 ? -10.935 -10.225 -14.340 1.00 62.25 201 ARG A CA 1
ATOM 1554 C C . ARG A 1 201 ? -11.644 -9.821 -15.633 1.00 62.25 201 ARG A C 1
ATOM 1556 O O . ARG A 1 201 ? -12.056 -10.697 -16.396 1.00 62.25 201 ARG A O 1
ATOM 1563 N N . VAL A 1 202 ? -11.760 -8.522 -15.893 1.00 58.59 202 VAL A N 1
ATOM 1564 C CA . VAL A 1 202 ? -12.190 -8.019 -17.199 1.00 58.59 202 VAL A CA 1
ATOM 1565 C C . VAL A 1 202 ? -10.958 -7.974 -18.095 1.00 58.59 202 VAL A C 1
ATOM 1567 O O . VAL A 1 202 ? -9.963 -7.329 -17.766 1.00 58.59 202 VAL A O 1
ATOM 1570 N N . LYS A 1 203 ? -10.994 -8.751 -19.181 1.00 52.94 203 LYS A N 1
ATOM 1571 C CA . LYS A 1 203 ? -9.948 -8.752 -20.210 1.00 52.94 203 LYS A CA 1
ATOM 1572 C C . LYS A 1 203 ? -10.156 -7.617 -21.197 1.00 52.94 203 LYS A C 1
ATOM 1574 O O . LYS A 1 203 ? -11.323 -7.429 -21.605 1.00 52.94 203 LYS A O 1
#

Sequence (203 aa):
MLTERGFTIEVAPLVRNVFNHAYAINWLVDNGDAAVDALVARGDDEREKLCKKLEETGWTGAAEMRATLELAATQRSTLPARTASEQELHEKFKYELKNFYDMLERYDVADVYPVYSHLSSLSHTTMATASAYVEHMDDGTLQARQNAAKLGDADVIQLAVALLQAASVVSPLIDDDPLRPSIDQALTDLGLENTQLLPTRVK

InterPro domains:
  IPR043733 Family of unknown function DUF5677 [PF18928] (2-140)

Organism: NCBI:txid2248750

Radius of gyration: 21.2 Å; chains: 1; bounding box: 48×47×61 Å